Protein AF-A0A850S9F1-F1 (afdb_monomer_lite)

Sequence (231 aa):
MIGPKLVIVHLLVFTMLTSFILPASASASQEWQTHYAVNGLVNSGPPDPYQIFKVHYRAINGTVEQFSMKNVEYPHDFQASVTGNGTLEIMFPKNYPNVNADAPEADIAEPIFLSNGQEIAASYFDSDCFRMFSIPFSGSQVIDIAWPDFLTNEPYRGSDVPESCMAETLVQDVVRTKDGIIPPLHQMKAGVRAEEVACGDEFELVARPDGRPYCATSTSAEILKQRWNIK

Secondary structure (DSSP, 8-state):
--PPPP------------------------PPEEEEEEEEETTSSSPEEEEEEEEEEEEEEEEEEEEEES-SSSTT-EEEEEEEEEEEEEEEETT-S---TTS-----PPPEEEETTEEE--EEEE-SSEEEEEEEEESSEEEEEE-GGGGT----------GGGHHHHB--S----TTSPPPHHHHHHTT--GGGPPPPTT-EEEE-TTS-EEEE-HHHHHHHHHHHT--

Foldseek 3Di:
DDDDDDDDDDDDDDPDPPPPPPPPPPQPPWDKDWAWFWAWALPAVVTGFIFTWTKIKDWRQWGFPDWDQPDLVQRQKIKTWIAGWTKIKIWAFLQPPAWYPPFDQDVQAAWFKAKVRHTFDWDWDDDLTTIMIIGTDHGTTMIMTGRPCVVPPGTHGRDDHDPVNCVVTTDPPQDADPSNYRAQVSSVVSPHQLVNRHDPPQWDWDQAPVRRIDTDGPVVNVVRCVVRVHD

Radius of gyration: 26.44 Å; chains: 1; bounding box: 98×74×38 Å

Structure (mmCIF, N/CA/C/O backbone):
data_AF-A0A850S9F1-F1
#
_entry.id   AF-A0A850S9F1-F1
#
loop_
_atom_site.group_PDB
_atom_site.id
_atom_site.type_symbol
_atom_site.label_atom_id
_atom_site.label_alt_id
_atom_site.label_comp_id
_atom_site.label_asym_id
_atom_site.label_entity_id
_atom_site.label_seq_id
_atom_site.pdbx_PDB_ins_code
_atom_site.Cartn_x
_atom_site.Cartn_y
_atom_site.Cartn_z
_atom_site.occupancy
_atom_site.B_iso_or_equiv
_atom_site.auth_seq_id
_atom_site.auth_comp_id
_atom_site.auth_asym_id
_atom_site.auth_atom_id
_atom_site.pdbx_PDB_model_num
ATOM 1 N N . MET A 1 1 ? -77.345 53.413 -11.096 1.00 44.12 1 MET A N 1
ATOM 2 C CA . MET A 1 1 ? -77.818 52.053 -10.762 1.00 44.12 1 MET A CA 1
ATOM 3 C C . MET A 1 1 ? -76.586 51.209 -10.495 1.00 44.12 1 MET A C 1
ATOM 5 O O . MET A 1 1 ? -75.799 50.999 -11.406 1.00 44.12 1 MET A O 1
ATOM 9 N N . ILE A 1 2 ? -76.346 50.879 -9.229 1.00 44.28 2 ILE A N 1
ATOM 10 C CA . ILE A 1 2 ? -75.157 50.158 -8.762 1.00 44.28 2 ILE A CA 1
ATOM 11 C C . ILE A 1 2 ? -75.550 48.680 -8.687 1.00 44.28 2 ILE A C 1
ATOM 13 O O . ILE A 1 2 ? -76.421 48.326 -7.898 1.00 44.28 2 ILE A O 1
ATOM 17 N N . GLY A 1 3 ? -74.968 47.846 -9.549 1.00 38.97 3 GLY A N 1
ATOM 18 C CA . GLY A 1 3 ? -75.116 46.389 -9.498 1.00 38.97 3 GLY A CA 1
ATOM 19 C C . GLY A 1 3 ? -74.049 45.761 -8.589 1.00 38.97 3 GLY A C 1
ATOM 20 O O . GLY A 1 3 ? -72.927 46.275 -8.543 1.00 38.97 3 GLY A O 1
ATOM 21 N N . PRO A 1 4 ? -74.362 44.680 -7.854 1.00 57.47 4 PRO A N 1
ATOM 22 C CA . PRO A 1 4 ? -73.442 44.097 -6.887 1.00 57.47 4 PRO A CA 1
ATOM 23 C C . PRO A 1 4 ? -72.337 43.298 -7.588 1.00 57.47 4 PRO A C 1
ATOM 25 O O . PRO A 1 4 ? -72.593 42.527 -8.512 1.00 57.47 4 PRO A O 1
ATOM 28 N N . LYS A 1 5 ? -71.092 43.469 -7.128 1.00 50.88 5 LYS A N 1
ATOM 29 C CA . LYS A 1 5 ? -69.961 42.624 -7.523 1.00 50.88 5 LYS A CA 1
ATOM 30 C C . LYS A 1 5 ? -69.942 41.374 -6.645 1.00 50.88 5 LYS A C 1
ATOM 32 O O . LYS A 1 5 ? -69.785 41.463 -5.432 1.00 50.88 5 LYS A O 1
ATOM 37 N N . LEU A 1 6 ? -70.110 40.227 -7.291 1.00 55.12 6 LEU A N 1
ATOM 38 C CA . LEU A 1 6 ? -69.968 38.893 -6.721 1.00 55.12 6 LEU A CA 1
ATOM 39 C C . LEU A 1 6 ? -68.486 38.651 -6.379 1.00 55.12 6 LEU A C 1
ATOM 41 O O . LEU A 1 6 ? -67.634 38.717 -7.264 1.00 55.12 6 LEU A O 1
ATOM 45 N N . VAL A 1 7 ? -68.172 38.389 -5.109 1.00 55.62 7 VAL A N 1
ATOM 46 C CA . VAL A 1 7 ? -66.826 37.994 -4.664 1.00 55.62 7 VAL A CA 1
ATOM 47 C C . VAL A 1 7 ? -66.838 36.487 -4.445 1.00 55.62 7 VAL A C 1
ATOM 49 O O . VAL A 1 7 ? -67.453 35.992 -3.505 1.00 55.62 7 VAL A O 1
ATOM 52 N N . ILE A 1 8 ? -66.180 35.756 -5.342 1.00 56.44 8 ILE A N 1
ATOM 53 C CA . ILE A 1 8 ? -65.979 34.312 -5.227 1.00 56.44 8 ILE A CA 1
ATOM 54 C C . ILE A 1 8 ? -64.648 34.094 -4.501 1.00 56.44 8 ILE A C 1
ATOM 56 O O . ILE A 1 8 ? -63.584 34.380 -5.044 1.00 56.44 8 ILE A O 1
ATOM 60 N N . VAL A 1 9 ? -64.708 33.592 -3.267 1.00 57.19 9 VAL A N 1
ATOM 61 C CA . VAL A 1 9 ? -63.533 33.164 -2.496 1.00 57.19 9 VAL A CA 1
ATOM 62 C C . VAL A 1 9 ? -63.302 31.682 -2.789 1.00 57.19 9 VAL A C 1
ATOM 64 O O . VAL A 1 9 ? -64.079 30.833 -2.359 1.00 57.19 9 VAL A O 1
ATOM 67 N N . HIS A 1 10 ? -62.267 31.357 -3.565 1.00 50.56 10 HIS A N 1
ATOM 68 C CA . HIS A 1 10 ? -61.817 29.975 -3.749 1.00 50.56 10 HIS A CA 1
ATOM 69 C C . HIS A 1 10 ? -60.896 29.582 -2.593 1.00 50.56 10 HIS A C 1
ATOM 71 O O . HIS A 1 10 ? -59.743 30.004 -2.525 1.00 50.56 10 HIS A O 1
ATOM 77 N N . LEU A 1 11 ? -61.426 28.773 -1.677 1.00 53.44 11 LEU A N 1
ATOM 78 C CA . LEU A 1 11 ? -60.668 28.145 -0.605 1.00 53.44 11 LEU A CA 1
ATOM 79 C C . LEU A 1 11 ? -60.001 26.873 -1.159 1.00 53.44 11 LEU A C 1
ATOM 81 O O . LEU A 1 11 ? -60.633 25.825 -1.275 1.00 53.44 11 LEU A O 1
ATOM 85 N N . LEU A 1 12 ? -58.732 26.984 -1.551 1.00 57.34 12 LEU A N 1
ATOM 86 C CA . LEU A 1 12 ? -57.899 25.866 -2.002 1.00 57.34 12 LEU A CA 1
ATOM 87 C C . LEU A 1 12 ? -57.316 25.153 -0.774 1.00 57.34 12 LEU A C 1
ATOM 89 O O . LEU A 1 12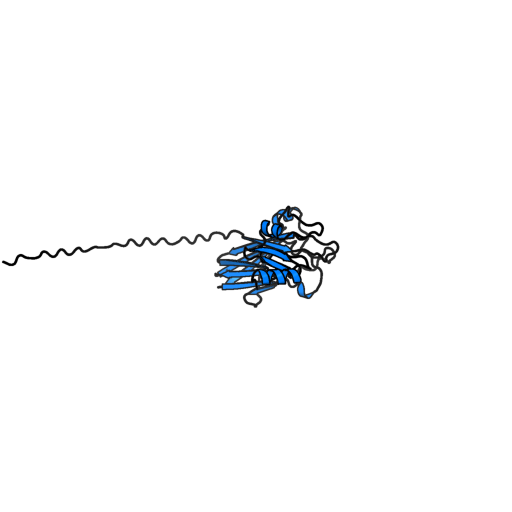 ? -56.329 25.592 -0.188 1.00 57.34 12 LEU A O 1
ATOM 93 N N . VAL A 1 13 ? -57.956 24.059 -0.362 1.00 57.56 13 VAL A N 1
ATOM 94 C CA . VAL A 1 13 ? -57.452 23.164 0.686 1.00 57.56 13 VAL A CA 1
ATOM 95 C C . VAL A 1 13 ? -56.416 22.234 0.054 1.00 57.56 13 VAL A C 1
ATOM 97 O O . VAL A 1 13 ? -56.759 21.267 -0.620 1.00 57.56 13 VAL A O 1
ATOM 100 N N . PHE A 1 14 ? -55.137 22.559 0.238 1.00 52.44 14 PHE A N 1
ATOM 101 C CA . PHE A 1 14 ? -54.006 21.749 -0.215 1.00 52.44 14 PHE A CA 1
ATOM 102 C C . PHE A 1 14 ? -53.671 20.710 0.867 1.00 52.44 14 PHE A C 1
ATOM 104 O O . PHE A 1 14 ? -52.897 20.967 1.787 1.00 52.44 14 PHE A O 1
ATOM 111 N N . THR A 1 15 ? -54.289 19.531 0.802 1.00 53.25 15 THR A N 1
ATOM 112 C CA . THR A 1 15 ? -53.898 18.378 1.627 1.00 53.25 15 THR A CA 1
ATOM 113 C C . THR A 1 15 ? -52.564 17.830 1.125 1.00 53.25 15 THR A C 1
ATOM 115 O O . THR A 1 15 ? -52.525 17.037 0.185 1.00 53.25 15 THR A O 1
ATOM 118 N N . MET A 1 16 ? -51.460 18.261 1.741 1.00 54.12 16 MET A N 1
ATOM 119 C CA . MET A 1 16 ? -50.160 17.620 1.559 1.00 54.12 16 MET A CA 1
ATOM 120 C C . MET A 1 16 ? -50.168 16.259 2.262 1.00 54.12 16 MET A C 1
ATOM 122 O O . MET A 1 16 ? -50.032 16.181 3.480 1.00 54.12 16 MET A O 1
ATOM 126 N N . LEU A 1 17 ? -50.323 15.179 1.491 1.00 49.91 17 LEU A N 1
ATOM 127 C CA . LEU A 1 17 ? -49.921 13.844 1.928 1.00 49.91 17 LEU A CA 1
ATOM 128 C C . LEU A 1 17 ? -48.389 13.805 1.985 1.00 49.91 17 LEU A C 1
ATOM 130 O O . LEU A 1 17 ? -47.720 13.516 0.992 1.00 49.91 17 LEU A O 1
ATOM 134 N N . THR A 1 1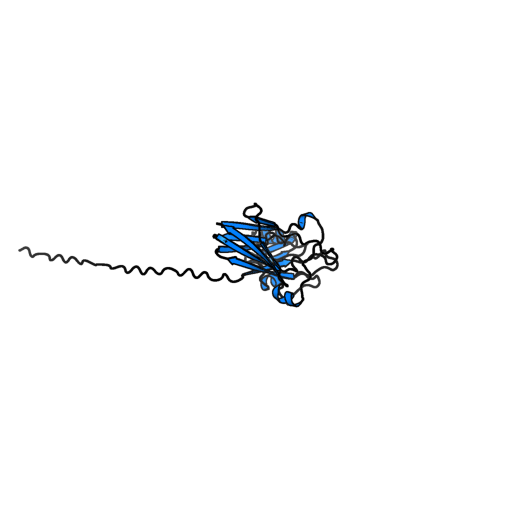8 ? -47.820 14.101 3.150 1.00 54.94 18 THR A N 1
ATOM 135 C CA . THR A 1 18 ? -46.420 13.797 3.447 1.00 54.94 18 THR A CA 1
ATOM 136 C C . THR A 1 18 ? -46.287 12.291 3.631 1.00 54.94 18 THR A C 1
ATOM 138 O O . THR A 1 18 ? -46.47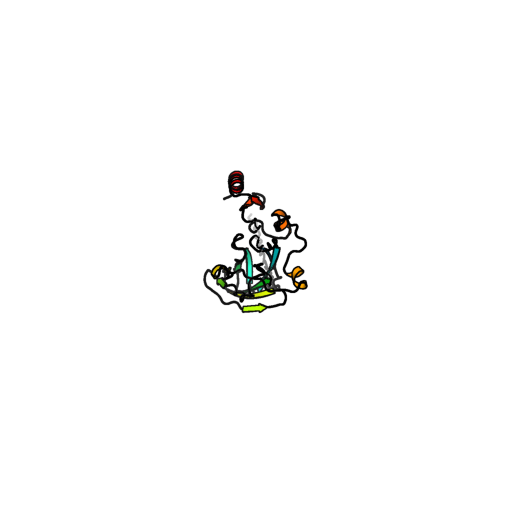2 11.736 4.711 1.00 54.94 18 THR A O 1
ATOM 141 N N . SER A 1 19 ? -45.987 11.605 2.530 1.00 52.69 19 SER A N 1
ATOM 142 C CA . SER A 1 19 ? -45.519 10.224 2.578 1.00 52.69 19 SER A CA 1
ATOM 143 C C . SER A 1 19 ? -44.148 10.230 3.251 1.00 52.69 19 SER A C 1
ATOM 145 O O . SER A 1 19 ? -43.144 10.554 2.620 1.00 52.69 19 SER A O 1
ATOM 147 N N . PHE A 1 20 ? -44.106 9.923 4.548 1.00 48.84 20 PHE A N 1
ATOM 148 C CA . PHE A 1 20 ? -42.866 9.599 5.243 1.00 48.84 20 PHE A CA 1
ATOM 149 C C . PHE A 1 20 ? -42.355 8.265 4.696 1.00 48.84 20 PHE A C 1
ATOM 151 O O . PHE A 1 20 ? -42.671 7.195 5.211 1.00 48.84 20 PHE A O 1
ATOM 158 N N . ILE A 1 21 ? -41.578 8.331 3.617 1.00 58.50 21 ILE A N 1
ATOM 159 C CA . ILE A 1 21 ? -40.683 7.244 3.242 1.00 58.50 21 ILE A CA 1
ATOM 160 C C . ILE A 1 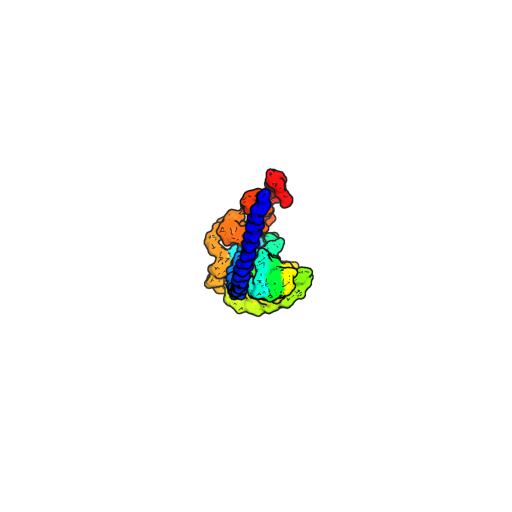21 ? -39.561 7.298 4.276 1.00 58.50 21 ILE A C 1
ATOM 162 O O . ILE A 1 21 ? -38.642 8.106 4.163 1.00 58.50 21 ILE A O 1
ATOM 166 N N . LEU A 1 22 ? -39.673 6.491 5.332 1.00 49.12 22 LEU A N 1
ATOM 167 C CA . LEU A 1 22 ? -38.514 6.154 6.151 1.00 49.12 22 LEU A CA 1
ATOM 168 C C . LEU A 1 22 ? -37.522 5.466 5.206 1.00 49.12 22 LEU A C 1
ATOM 170 O O . LEU A 1 22 ? -37.880 4.420 4.653 1.00 49.12 22 LEU A O 1
ATOM 174 N N . PRO A 1 23 ? -36.317 6.017 4.963 1.00 54.25 23 PRO A N 1
ATOM 175 C CA . PRO A 1 23 ? -35.294 5.236 4.303 1.00 54.25 23 PRO A CA 1
ATOM 176 C C . PRO A 1 23 ? -35.044 4.043 5.217 1.00 54.25 23 PRO A C 1
ATOM 178 O O . PRO A 1 23 ? -34.607 4.193 6.358 1.00 54.25 23 PRO A O 1
ATOM 181 N N . ALA A 1 24 ? -35.396 2.852 4.739 1.00 50.91 24 ALA A N 1
ATOM 182 C CA . ALA A 1 24 ? -34.826 1.643 5.283 1.00 50.91 24 ALA A CA 1
ATOM 183 C C . ALA A 1 24 ? -33.323 1.800 5.068 1.00 50.91 24 ALA A C 1
ATOM 185 O O . ALA A 1 24 ? -32.831 1.613 3.956 1.00 50.91 24 ALA A O 1
ATOM 186 N N . SER A 1 25 ? -32.613 2.227 6.112 1.00 50.00 25 SER A N 1
ATOM 187 C CA . SER A 1 25 ? -31.167 2.116 6.203 1.00 50.00 25 SER A CA 1
ATOM 188 C C . SER A 1 25 ? -30.878 0.625 6.248 1.00 50.00 25 SER A C 1
ATOM 190 O O . SER A 1 25 ? -30.655 0.046 7.310 1.00 50.00 25 SER A O 1
ATOM 192 N N . ALA A 1 26 ? -31.008 -0.031 5.094 1.00 48.69 26 ALA A N 1
ATOM 193 C CA . ALA A 1 26 ? -30.442 -1.334 4.875 1.00 48.69 26 ALA A CA 1
ATOM 194 C C . ALA A 1 26 ? -28.981 -1.154 5.264 1.00 48.69 26 ALA A C 1
ATOM 196 O O . ALA A 1 26 ? -28.257 -0.393 4.620 1.00 48.69 26 ALA A O 1
ATOM 197 N N . SER A 1 27 ? -28.598 -1.774 6.378 1.00 52.62 27 SER A N 1
ATOM 198 C CA . SER A 1 27 ? -27.203 -1.985 6.717 1.00 52.62 27 SER A CA 1
ATOM 199 C C . SER A 1 27 ? -26.685 -2.908 5.623 1.00 52.62 27 SER A C 1
ATOM 201 O O . SER A 1 27 ? -26.735 -4.132 5.734 1.00 52.62 27 SER A O 1
ATOM 203 N N . ALA A 1 28 ? -26.387 -2.314 4.465 1.00 55.59 28 ALA A N 1
ATOM 204 C CA . ALA A 1 28 ? -25.733 -2.983 3.375 1.00 55.59 28 ALA A CA 1
ATOM 205 C C . ALA A 1 28 ? -24.434 -3.463 3.997 1.00 55.59 28 ALA A C 1
ATOM 207 O O . ALA A 1 28 ? -23.609 -2.647 4.401 1.00 55.59 28 ALA A O 1
ATOM 208 N N . SER A 1 29 ? -24.328 -4.779 4.172 1.00 56.75 29 SER A N 1
ATOM 209 C CA . SER A 1 29 ? -23.069 -5.449 4.460 1.00 56.75 29 SER A CA 1
ATOM 210 C C . SER A 1 29 ? -22.032 -4.811 3.543 1.00 56.75 29 SER A C 1
ATOM 212 O O . SER A 1 29 ? -22.102 -5.019 2.330 1.00 56.75 29 SER A O 1
ATOM 214 N N . GLN A 1 30 ? -21.162 -3.967 4.099 1.00 81.81 30 GLN A N 1
ATOM 215 C CA . GLN A 1 30 ? -20.212 -3.200 3.309 1.00 81.81 30 GLN A CA 1
ATOM 216 C C . GLN A 1 30 ? -19.284 -4.207 2.634 1.00 81.81 30 GLN A C 1
ATOM 218 O O . GLN A 1 30 ? -18.619 -5.010 3.294 1.00 81.81 30 GLN A O 1
ATOM 223 N N . GLU A 1 31 ? -19.362 -4.240 1.306 1.00 92.94 31 GLU A N 1
ATOM 224 C CA . GLU A 1 31 ? -18.568 -5.126 0.466 1.00 92.94 31 GLU A CA 1
ATOM 225 C C . GLU A 1 31 ? -17.081 -4.832 0.682 1.00 92.94 31 GLU A C 1
ATOM 227 O O . GLU A 1 31 ? -16.691 -3.679 0.888 1.00 92.94 31 GLU A O 1
ATOM 232 N N . TRP A 1 32 ? -16.254 -5.879 0.659 1.00 96.31 32 TRP A N 1
ATOM 233 C CA . TRP A 1 32 ? -14.807 -5.723 0.742 1.00 96.31 32 TRP A CA 1
ATOM 234 C C . TRP A 1 32 ? -14.305 -4.887 -0.432 1.00 96.31 32 TRP A C 1
ATOM 236 O O . TRP A 1 32 ? -14.529 -5.216 -1.596 1.00 96.31 32 TRP A O 1
ATOM 246 N N . GLN A 1 33 ? -13.591 -3.816 -0.116 1.00 96.88 33 GLN A N 1
ATOM 247 C CA . GLN A 1 33 ? -12.844 -3.033 -1.086 1.00 96.88 33 GLN A CA 1
ATOM 248 C C . GLN A 1 33 ? -11.413 -3.559 -1.164 1.00 96.88 33 GLN A C 1
ATOM 250 O O . GLN A 1 33 ? -10.934 -4.220 -0.245 1.00 96.88 33 GLN A O 1
ATOM 255 N N . THR A 1 34 ? -10.734 -3.307 -2.282 1.00 97.00 34 THR A N 1
ATOM 256 C CA . THR A 1 34 ? -9.354 -3.761 -2.499 1.00 97.00 34 THR A CA 1
ATOM 257 C C . THR A 1 34 ? -8.469 -2.574 -2.813 1.00 97.00 34 THR A C 1
ATOM 259 O O . THR A 1 34 ? -8.738 -1.820 -3.747 1.00 97.00 34 THR A O 1
ATOM 262 N N . HIS A 1 35 ? -7.403 -2.445 -2.041 1.00 96.25 35 HIS A N 1
ATOM 263 C CA . HIS A 1 35 ? -6.293 -1.551 -2.289 1.00 96.25 35 HIS A CA 1
ATOM 264 C C . HIS A 1 35 ? -5.121 -2.340 -2.883 1.00 96.25 35 HIS A C 1
ATOM 266 O O . HIS A 1 35 ? -4.856 -3.467 -2.463 1.00 96.25 35 HIS A O 1
ATOM 272 N N . TYR A 1 36 ? -4.429 -1.758 -3.862 1.00 95.69 36 TYR A N 1
ATOM 273 C CA . TYR A 1 36 ? -3.330 -2.409 -4.574 1.00 95.69 36 TYR A CA 1
ATOM 274 C C . TYR A 1 36 ? -2.002 -1.788 -4.157 1.00 95.69 36 TYR A C 1
ATOM 276 O O . TYR A 1 36 ? -1.641 -0.720 -4.646 1.00 95.69 36 TYR A O 1
ATOM 284 N N . ALA A 1 37 ? -1.290 -2.472 -3.266 1.00 92.62 37 ALA A N 1
ATOM 285 C CA . ALA A 1 37 ? -0.010 -2.018 -2.745 1.00 92.62 37 ALA A CA 1
ATOM 286 C C . ALA A 1 37 ? 1.139 -2.602 -3.565 1.00 92.62 37 ALA A C 1
ATOM 288 O O . ALA A 1 37 ? 1.193 -3.810 -3.802 1.00 92.62 37 ALA A O 1
ATOM 289 N N . VAL A 1 38 ? 2.068 -1.757 -3.996 1.00 90.75 38 VAL A N 1
ATOM 290 C CA . VAL A 1 38 ? 3.248 -2.196 -4.744 1.00 90.75 38 VAL A CA 1
ATOM 291 C C . VAL A 1 38 ? 4.426 -2.295 -3.796 1.00 90.75 38 VAL A C 1
ATOM 293 O O . VAL A 1 38 ? 4.753 -1.332 -3.112 1.00 90.75 38 VAL A O 1
ATOM 296 N N . ASN A 1 39 ? 5.064 -3.460 -3.760 1.00 87.00 39 ASN A N 1
ATOM 297 C CA . ASN A 1 39 ? 6.236 -3.686 -2.927 1.00 87.00 39 ASN A CA 1
ATOM 298 C C . ASN A 1 39 ? 7.207 -4.651 -3.628 1.00 87.00 39 ASN A C 1
ATOM 300 O O . ASN A 1 39 ? 6.790 -5.504 -4.414 1.00 87.00 39 ASN A O 1
ATOM 304 N N . GLY A 1 40 ? 8.499 -4.485 -3.373 1.00 78.00 40 GLY A N 1
ATOM 305 C CA . GLY A 1 40 ? 9.590 -5.285 -3.917 1.00 78.00 40 GLY A CA 1
ATOM 306 C C . GLY A 1 40 ? 10.889 -4.985 -3.172 1.00 78.00 40 GLY A C 1
ATOM 307 O O . GLY A 1 40 ? 11.019 -3.938 -2.542 1.00 78.00 40 GLY A O 1
ATOM 308 N N . LEU A 1 41 ? 11.859 -5.896 -3.255 1.00 70.25 41 LEU A N 1
ATOM 309 C CA . LEU A 1 41 ? 13.153 -5.760 -2.586 1.00 70.25 41 LEU A CA 1
ATOM 310 C C . LEU A 1 41 ? 14.281 -5.836 -3.603 1.00 70.25 41 LEU A C 1
ATOM 312 O O . LEU A 1 41 ? 14.936 -6.871 -3.767 1.00 70.25 41 LEU A O 1
ATOM 316 N N . VAL A 1 42 ? 14.576 -4.716 -4.245 1.00 62.09 42 VAL A N 1
ATOM 317 C CA . VAL A 1 42 ? 15.718 -4.651 -5.166 1.00 62.09 42 VAL A CA 1
ATOM 318 C C . VAL A 1 42 ? 17.056 -4.937 -4.470 1.00 62.09 42 VAL A C 1
ATOM 320 O O . VAL A 1 42 ? 17.974 -5.444 -5.107 1.00 62.09 42 VAL A O 1
ATOM 323 N N . ASN A 1 43 ? 17.134 -4.710 -3.152 1.00 61.12 43 ASN A N 1
ATOM 324 C CA . ASN A 1 43 ? 18.334 -4.919 -2.335 1.00 61.12 43 ASN A CA 1
ATOM 325 C C . ASN A 1 43 ? 18.389 -6.285 -1.614 1.00 61.12 43 ASN A C 1
ATOM 327 O O . ASN A 1 43 ? 19.251 -6.489 -0.761 1.00 61.12 43 ASN A O 1
ATOM 331 N N . SER A 1 44 ? 17.487 -7.223 -1.930 1.00 63.56 44 SER A N 1
ATOM 332 C CA . SER A 1 44 ? 17.571 -8.605 -1.422 1.00 63.56 44 SER A CA 1
ATOM 333 C C . SER A 1 44 ? 18.525 -9.465 -2.264 1.00 63.56 44 SER A C 1
ATOM 335 O O . SER A 1 44 ? 18.838 -9.140 -3.410 1.00 63.56 44 SER A O 1
ATOM 337 N N . GLY A 1 45 ? 19.042 -10.551 -1.682 1.00 61.50 45 GLY A N 1
ATOM 338 C CA . GLY A 1 45 ? 19.930 -11.496 -2.359 1.00 61.50 45 GLY A CA 1
ATOM 339 C C . GLY A 1 45 ? 19.320 -12.899 -2.367 1.00 61.50 45 GLY A C 1
ATOM 340 O O . GLY A 1 45 ? 19.449 -13.578 -1.357 1.00 61.50 45 GLY A O 1
ATOM 341 N N . PRO A 1 46 ? 18.709 -13.376 -3.471 1.00 70.81 46 PRO A N 1
ATOM 342 C CA . PRO A 1 46 ? 18.524 -12.701 -4.760 1.00 70.81 46 PRO A CA 1
ATOM 343 C C . PRO A 1 46 ? 17.451 -11.595 -4.712 1.00 70.81 46 PRO A C 1
ATOM 345 O O . PRO A 1 46 ? 16.576 -11.669 -3.854 1.00 70.81 46 PRO A O 1
ATOM 348 N N . PRO A 1 47 ? 17.473 -10.618 -5.644 1.00 70.31 47 PRO A N 1
ATOM 349 C CA . PRO A 1 47 ? 16.455 -9.574 -5.707 1.00 70.31 47 PRO A CA 1
ATOM 350 C C . PRO A 1 47 ? 15.058 -10.159 -5.904 1.00 70.31 47 PRO A C 1
ATOM 352 O O . PRO A 1 47 ? 14.814 -10.901 -6.861 1.00 70.31 47 PRO A O 1
ATOM 355 N N . ASP A 1 48 ? 14.138 -9.795 -5.021 1.00 77.56 48 ASP A N 1
ATOM 356 C CA . ASP A 1 48 ? 12.732 -10.147 -5.131 1.00 77.56 48 ASP A CA 1
ATOM 357 C C . ASP A 1 48 ? 12.028 -9.167 -6.084 1.00 77.56 48 ASP A C 1
ATOM 359 O O . ASP A 1 48 ? 12.057 -7.949 -5.845 1.00 77.56 48 ASP A O 1
ATOM 363 N N . PRO A 1 49 ? 11.429 -9.645 -7.194 1.00 85.12 49 PRO A N 1
ATOM 364 C CA . PRO A 1 49 ? 10.731 -8.778 -8.130 1.00 85.12 49 PRO A CA 1
ATOM 365 C C . PRO A 1 49 ? 9.594 -8.006 -7.459 1.00 85.12 49 PRO A C 1
ATOM 367 O O . PRO A 1 49 ? 8.942 -8.482 -6.535 1.00 85.12 49 PRO A O 1
ATOM 370 N N . TYR A 1 50 ? 9.264 -6.844 -8.023 1.00 88.50 50 TYR A N 1
ATOM 371 C CA . TYR A 1 50 ? 8.081 -6.105 -7.606 1.00 88.50 50 TYR A CA 1
ATOM 372 C C . TYR A 1 50 ? 6.819 -6.957 -7.795 1.00 88.50 50 TYR A C 1
ATOM 374 O O . TYR A 1 50 ? 6.594 -7.610 -8.832 1.00 88.50 50 TYR A O 1
ATOM 382 N N . GLN A 1 51 ? 5.969 -6.908 -6.779 1.00 91.62 51 GLN A N 1
ATOM 383 C CA . GLN A 1 51 ? 4.662 -7.540 -6.728 1.00 91.62 51 GLN A CA 1
ATOM 384 C C . GLN A 1 51 ? 3.595 -6.491 -6.407 1.00 91.62 51 GLN A C 1
ATOM 386 O O . GLN A 1 51 ? 3.881 -5.428 -5.857 1.00 91.62 51 GLN A O 1
ATOM 391 N N . ILE A 1 52 ? 2.353 -6.790 -6.792 1.00 94.19 52 ILE A N 1
ATOM 392 C CA . ILE A 1 52 ? 1.189 -5.967 -6.463 1.00 94.19 52 ILE A CA 1
ATOM 393 C C . ILE A 1 52 ? 0.315 -6.790 -5.532 1.00 94.19 52 ILE A C 1
ATOM 395 O O . ILE A 1 52 ? -0.294 -7.775 -5.956 1.00 94.19 52 ILE A O 1
ATOM 399 N N . PHE A 1 53 ? 0.288 -6.382 -4.275 1.00 94.31 53 PHE A N 1
ATOM 400 C CA . PHE A 1 53 ? -0.453 -7.007 -3.199 1.00 94.31 53 PHE A CA 1
ATOM 401 C C . PHE A 1 53 ? -1.874 -6.464 -3.145 1.00 94.31 53 PHE A C 1
ATOM 403 O O . PHE A 1 53 ? -2.113 -5.276 -3.358 1.00 94.31 53 PHE A O 1
ATOM 410 N N . LYS A 1 54 ? -2.820 -7.345 -2.836 1.00 96.19 54 LYS A N 1
ATOM 411 C CA . LYS A 1 54 ? -4.223 -7.014 -2.604 1.00 96.19 54 LYS A CA 1
ATOM 412 C C . LYS A 1 54 ? -4.442 -6.880 -1.103 1.00 96.19 54 LYS A C 1
ATOM 414 O O . LYS A 1 54 ? -4.427 -7.871 -0.380 1.00 96.19 54 LYS A O 1
ATOM 419 N N . VAL A 1 55 ? -4.636 -5.652 -0.643 1.00 96.38 55 VAL A N 1
ATOM 420 C CA . VAL A 1 55 ? -5.028 -5.357 0.736 1.00 96.38 55 VAL A CA 1
ATOM 421 C C . VAL A 1 55 ? -6.528 -5.119 0.736 1.00 96.38 55 VAL A C 1
ATOM 423 O O . VAL A 1 55 ? -7.007 -4.152 0.140 1.00 96.38 55 VAL A O 1
ATOM 426 N N . HIS A 1 56 ? -7.285 -6.014 1.363 1.00 97.44 56 HIS A N 1
ATOM 427 C CA . HIS A 1 56 ? -8.734 -5.857 1.432 1.00 97.44 56 HIS A CA 1
ATOM 428 C C . HIS A 1 56 ? -9.116 -5.052 2.663 1.00 97.44 56 HIS A C 1
ATOM 430 O O . HIS A 1 56 ? -8.539 -5.238 3.729 1.00 97.44 56 HIS A O 1
ATOM 436 N N . TYR A 1 57 ? -10.097 -4.167 2.540 1.00 97.69 57 TYR A N 1
ATOM 437 C CA . TYR A 1 57 ? -10.585 -3.387 3.670 1.00 97.69 57 TYR A CA 1
ATOM 438 C C . TYR A 1 57 ? -12.093 -3.155 3.585 1.00 97.69 57 TYR A C 1
ATOM 440 O O . TYR A 1 57 ? -12.685 -3.176 2.503 1.00 97.69 57 TYR A O 1
ATOM 448 N N . ARG A 1 58 ? -12.727 -2.933 4.734 1.00 97.25 58 ARG A N 1
ATOM 449 C CA . ARG A 1 58 ? -14.123 -2.487 4.838 1.00 97.25 58 ARG A CA 1
ATOM 450 C C . ARG A 1 58 ? -14.368 -1.799 6.174 1.00 97.25 58 ARG A C 1
ATOM 452 O O . ARG A 1 58 ? -13.621 -2.000 7.125 1.00 97.25 58 ARG A O 1
ATOM 459 N N . ALA A 1 59 ? -15.451 -1.037 6.266 1.00 96.94 59 ALA A N 1
ATOM 460 C CA . ALA A 1 59 ? -16.001 -0.636 7.554 1.00 96.94 59 ALA A CA 1
ATOM 461 C C . ALA A 1 59 ? -17.199 -1.531 7.915 1.00 96.94 59 ALA A C 1
ATOM 463 O O . ALA A 1 59 ? -17.880 -2.081 7.053 1.00 96.94 59 ALA A O 1
ATOM 464 N N . ILE A 1 60 ? -17.450 -1.697 9.209 1.00 96.69 60 ILE A N 1
ATOM 465 C CA . ILE A 1 60 ? -18.679 -2.272 9.756 1.00 96.69 60 ILE A CA 1
ATOM 466 C C . ILE A 1 60 ? -19.320 -1.183 10.608 1.00 96.69 60 ILE A C 1
ATOM 468 O O . ILE A 1 60 ? -18.699 -0.709 11.554 1.00 96.69 60 ILE A O 1
ATOM 472 N N . ASN A 1 61 ? -20.557 -0.787 10.288 1.00 95.50 61 ASN A N 1
ATOM 473 C CA . ASN A 1 61 ? -21.280 0.318 10.944 1.00 95.50 61 ASN A CA 1
ATOM 474 C C . ASN A 1 61 ? -20.585 1.699 10.842 1.00 95.50 61 ASN A C 1
ATOM 476 O O . ASN A 1 61 ? -20.771 2.571 11.689 1.00 95.50 61 ASN A O 1
ATOM 480 N N . GLY A 1 62 ? -19.819 1.933 9.776 1.00 94.62 62 GLY A N 1
ATOM 481 C CA . GLY A 1 62 ? -19.226 3.235 9.465 1.00 94.62 62 GLY A CA 1
ATOM 482 C C . GLY A 1 62 ? -18.918 3.362 7.977 1.00 94.62 62 GLY A C 1
ATOM 483 O O . GLY A 1 62 ? -19.513 2.660 7.166 1.00 94.62 62 GLY A O 1
ATOM 484 N N . THR A 1 63 ? -17.992 4.240 7.612 1.00 95.62 63 THR A N 1
ATOM 485 C CA . THR A 1 63 ? -17.551 4.437 6.226 1.00 95.62 63 THR A CA 1
ATOM 486 C C . THR A 1 63 ? -16.039 4.595 6.190 1.00 95.62 63 THR A C 1
ATOM 488 O O . THR A 1 63 ? -15.467 5.236 7.070 1.00 95.62 63 THR A O 1
ATOM 491 N N . VAL A 1 64 ? -15.399 4.032 5.163 1.00 96.75 64 VAL A N 1
ATOM 492 C CA . VAL A 1 64 ? -14.020 4.365 4.787 1.00 96.75 64 VAL A CA 1
ATOM 493 C C . VAL A 1 64 ? -14.091 5.368 3.641 1.00 96.75 64 VAL A C 1
ATOM 495 O O . VAL A 1 64 ? -14.502 5.017 2.540 1.00 96.75 64 VAL A O 1
ATOM 498 N N . GLU A 1 65 ? -13.737 6.621 3.910 1.00 96.25 65 GLU A N 1
ATOM 499 C CA . GLU A 1 65 ? -13.726 7.697 2.908 1.00 96.25 65 GLU A CA 1
ATOM 500 C C . GLU A 1 65 ? -12.500 7.589 1.995 1.00 96.25 65 GLU A C 1
ATOM 502 O O . GLU A 1 65 ? -12.560 7.888 0.804 1.00 96.25 65 GLU A O 1
ATOM 507 N N . GLN A 1 66 ? -11.374 7.149 2.562 1.00 95.94 66 GLN A N 1
ATOM 508 C CA . GLN A 1 66 ? -10.114 6.965 1.853 1.00 95.94 66 GLN A CA 1
ATOM 509 C C . GLN A 1 66 ? -9.306 5.848 2.509 1.00 95.94 66 GLN A C 1
ATOM 511 O O . GLN A 1 66 ? -9.238 5.779 3.734 1.00 95.94 66 GLN A O 1
ATOM 516 N N . PHE A 1 67 ? -8.653 5.025 1.690 1.00 96.06 67 PHE A N 1
ATOM 517 C CA . PHE A 1 67 ? -7.642 4.062 2.114 1.00 96.06 67 PHE A CA 1
ATOM 518 C C . PHE A 1 67 ? -6.449 4.146 1.161 1.00 96.06 67 PHE A C 1
ATOM 520 O O . PHE A 1 67 ? -6.616 4.027 -0.057 1.00 96.06 67 PHE A O 1
ATOM 527 N N . SER A 1 68 ? -5.263 4.405 1.701 1.00 94.06 68 SER A N 1
ATOM 528 C CA . SER A 1 68 ? -4.070 4.707 0.909 1.00 94.06 68 SER A CA 1
ATOM 529 C C . SER A 1 68 ? -2.781 4.325 1.613 1.00 94.06 68 SER A C 1
ATOM 531 O O . SER A 1 68 ? -2.720 4.357 2.838 1.00 94.06 68 SER A O 1
ATOM 533 N N . MET A 1 69 ? -1.732 4.066 0.846 1.00 88.44 69 MET A N 1
ATOM 534 C CA . MET A 1 69 ? -0.360 4.055 1.335 1.00 88.44 69 MET A CA 1
ATOM 535 C C . MET A 1 69 ? 0.109 5.489 1.609 1.00 88.44 69 MET A C 1
ATOM 537 O O . MET A 1 69 ? -0.132 6.406 0.820 1.00 88.44 69 MET A O 1
ATOM 541 N N . LYS A 1 70 ? 0.770 5.697 2.748 1.00 78.38 70 LYS A N 1
ATOM 542 C CA . LYS A 1 70 ? 1.256 7.007 3.202 1.00 78.38 70 LYS A CA 1
ATOM 543 C C . LYS A 1 70 ? 2.553 7.406 2.507 1.00 78.38 70 LYS A C 1
ATOM 545 O O . LYS A 1 70 ? 2.762 8.588 2.242 1.00 78.38 70 LYS A O 1
ATOM 550 N N . ASN A 1 71 ? 3.417 6.435 2.219 1.00 66.56 71 ASN A N 1
ATOM 551 C CA . ASN A 1 71 ? 4.674 6.671 1.531 1.00 66.56 71 ASN A CA 1
ATOM 552 C C . ASN A 1 71 ? 4.984 5.527 0.557 1.00 66.56 71 ASN A C 1
ATOM 554 O O . ASN A 1 71 ? 4.977 4.363 0.932 1.00 66.56 71 ASN A O 1
ATOM 558 N N . VAL A 1 72 ? 5.265 5.865 -0.701 1.00 63.19 72 VAL A N 1
ATOM 559 C CA . VAL A 1 72 ? 5.659 4.893 -1.734 1.00 63.19 72 VAL A CA 1
ATOM 560 C C . VAL A 1 72 ? 7.101 4.419 -1.530 1.00 63.19 72 VAL A C 1
ATOM 562 O O . VAL A 1 72 ? 7.431 3.289 -1.867 1.00 63.19 72 VAL A O 1
ATOM 565 N N . GLU A 1 73 ? 7.946 5.272 -0.947 1.00 62.16 73 GLU A N 1
ATOM 566 C CA . GLU A 1 73 ? 9.327 4.956 -0.564 1.00 62.16 73 GLU A CA 1
ATOM 567 C C . GLU A 1 73 ? 9.373 3.999 0.638 1.00 62.16 73 GLU A C 1
ATOM 569 O O . GLU A 1 73 ? 10.281 3.182 0.750 1.00 62.16 73 GLU A O 1
ATOM 574 N N . TYR A 1 74 ? 8.348 4.052 1.497 1.00 67.62 74 TYR A N 1
ATOM 575 C CA . TYR A 1 74 ? 8.169 3.168 2.651 1.00 67.62 74 TYR A CA 1
ATOM 576 C C . TYR A 1 74 ? 6.798 2.496 2.571 1.00 67.62 74 TYR A C 1
ATOM 578 O O . TYR A 1 74 ? 5.876 2.891 3.292 1.00 67.62 74 TYR A O 1
ATOM 586 N N . PRO A 1 75 ? 6.635 1.494 1.686 1.00 61.47 75 PRO A N 1
ATOM 587 C CA . PRO A 1 75 ? 5.322 1.005 1.283 1.00 61.47 75 PRO A CA 1
ATOM 588 C C . PRO A 1 75 ? 4.511 0.357 2.416 1.00 61.47 75 PRO A C 1
ATOM 590 O O . PRO A 1 75 ? 3.354 0.001 2.227 1.00 61.47 75 PRO A O 1
ATOM 593 N N . HIS A 1 76 ? 5.074 0.207 3.610 1.00 72.88 76 HIS A N 1
ATOM 594 C CA . HIS A 1 76 ? 4.436 -0.454 4.744 1.00 72.88 76 HIS A CA 1
ATOM 595 C C . HIS A 1 76 ? 3.424 0.430 5.478 1.00 72.88 76 HIS A C 1
ATOM 597 O O . HIS A 1 76 ? 2.540 -0.108 6.138 1.00 72.88 76 HIS A O 1
ATOM 603 N N . ASP A 1 77 ? 3.491 1.753 5.331 1.00 86.12 77 ASP A N 1
ATOM 604 C CA . ASP A 1 77 ? 2.590 2.646 6.053 1.00 86.12 77 ASP A CA 1
ATOM 605 C C . ASP A 1 77 ? 1.278 2.844 5.294 1.00 86.12 77 ASP A C 1
ATOM 607 O O . ASP A 1 77 ? 1.261 3.354 4.171 1.00 86.12 77 ASP A O 1
ATOM 611 N N . PHE A 1 78 ? 0.161 2.512 5.937 1.00 92.81 78 PHE A N 1
ATOM 612 C CA . PHE A 1 78 ? -1.181 2.755 5.411 1.00 92.81 78 PHE A CA 1
ATOM 613 C C . PHE A 1 78 ? -1.895 3.825 6.227 1.00 92.81 78 PHE A C 1
ATOM 615 O O . PHE A 1 78 ? -1.607 4.056 7.399 1.00 92.81 78 PHE A O 1
ATOM 622 N N . GLN A 1 79 ? -2.863 4.468 5.594 1.00 95.75 79 GLN A N 1
ATOM 623 C CA . GLN A 1 79 ? -3.745 5.437 6.210 1.00 95.75 79 GLN A CA 1
ATOM 624 C C . GLN A 1 79 ? -5.180 5.184 5.758 1.00 95.75 79 GLN A C 1
ATOM 626 O O . GLN A 1 79 ? -5.456 5.055 4.562 1.00 95.75 79 GLN A O 1
ATOM 631 N N . ALA A 1 80 ? -6.097 5.176 6.721 1.00 97.12 80 ALA A N 1
ATOM 632 C CA . ALA A 1 80 ? -7.528 5.115 6.481 1.00 97.12 80 ALA A CA 1
ATOM 633 C C . ALA A 1 80 ? -8.227 6.343 7.078 1.00 97.12 80 ALA A C 1
ATOM 635 O O . ALA A 1 80 ? -8.126 6.606 8.275 1.00 97.12 80 ALA A O 1
ATOM 636 N N . SER A 1 81 ? -8.972 7.078 6.253 1.00 97.06 81 SER A N 1
ATOM 637 C CA . SER A 1 81 ? -9.910 8.102 6.723 1.00 97.06 81 SER A CA 1
ATOM 638 C C . SER A 1 81 ? -11.278 7.462 6.912 1.00 97.06 81 SER A C 1
ATOM 640 O O . SER A 1 81 ? -11.856 6.957 5.949 1.00 97.06 81 SER A O 1
ATOM 642 N N . VAL A 1 82 ? -11.803 7.483 8.136 1.00 97.62 82 VAL A N 1
ATOM 643 C CA . VAL A 1 82 ? -13.062 6.817 8.495 1.00 97.62 82 VAL A CA 1
ATOM 644 C C . VAL A 1 82 ? -14.060 7.777 9.135 1.00 97.62 82 VAL A C 1
ATOM 646 O O . VAL A 1 82 ? -13.674 8.739 9.804 1.00 97.62 82 VAL A O 1
ATOM 649 N N . THR A 1 83 ? -15.354 7.519 8.937 1.00 97.06 83 THR A N 1
ATOM 650 C CA . THR A 1 83 ? -16.455 8.283 9.543 1.00 97.06 83 THR A CA 1
ATOM 651 C C . THR A 1 83 ? -17.529 7.357 10.121 1.00 97.06 83 THR A C 1
ATOM 653 O O . THR A 1 83 ? -17.816 6.291 9.577 1.00 97.06 83 THR A O 1
ATOM 656 N N . GLY A 1 84 ? -18.136 7.741 11.249 1.00 95.88 84 GLY A N 1
ATOM 657 C CA . GLY A 1 84 ? -19.233 6.993 11.880 1.00 95.88 84 GLY A CA 1
ATOM 658 C C . GLY A 1 84 ? -18.855 6.384 13.230 1.00 95.88 84 GLY A C 1
ATOM 659 O O . GLY A 1 84 ? -18.068 6.963 13.968 1.00 95.88 84 GLY A O 1
ATOM 660 N N . ASN A 1 85 ? -19.459 5.257 13.604 1.00 97.00 85 ASN A N 1
ATOM 661 C CA . ASN A 1 85 ? -19.134 4.552 14.846 1.00 97.00 85 ASN A CA 1
ATOM 662 C C . ASN A 1 85 ? -19.155 3.048 14.589 1.00 97.00 85 ASN A C 1
ATOM 664 O O . ASN A 1 85 ? -20.228 2.443 14.530 1.00 97.00 85 ASN A O 1
ATOM 668 N N . GLY A 1 86 ? -17.974 2.473 14.403 1.00 96.62 86 GLY A N 1
ATOM 669 C CA . GLY A 1 86 ? -17.855 1.157 13.808 1.00 96.62 86 GLY A CA 1
ATOM 670 C C . GLY A 1 86 ? -16.484 0.528 13.972 1.00 96.62 86 GLY A C 1
ATOM 671 O O . GLY A 1 86 ? -15.704 0.876 14.858 1.00 96.62 86 GLY A O 1
ATOM 672 N N . THR A 1 87 ? -16.214 -0.428 13.095 1.00 97.69 87 THR A N 1
ATOM 673 C CA . THR A 1 87 ? -14.964 -1.182 13.061 1.00 97.69 87 THR A CA 1
ATOM 674 C C . THR A 1 87 ? -14.399 -1.132 11.655 1.00 97.69 87 THR A C 1
ATOM 676 O O . THR A 1 87 ? -15.104 -1.437 10.696 1.00 97.69 87 THR A O 1
ATOM 679 N N . LEU A 1 88 ? -13.142 -0.726 11.526 1.00 97.94 88 LEU A N 1
ATOM 680 C CA . LEU A 1 88 ? -12.374 -0.858 10.298 1.00 97.94 88 LEU A CA 1
ATOM 681 C C . LEU A 1 88 ? -11.765 -2.258 10.301 1.00 97.94 88 LEU A C 1
ATOM 683 O O . LEU A 1 88 ? -11.015 -2.599 11.213 1.00 97.94 88 LEU A O 1
ATOM 687 N N . GLU A 1 89 ? -12.103 -3.061 9.299 1.00 97.75 89 GLU A N 1
ATOM 688 C CA . GLU A 1 89 ? -11.483 -4.361 9.083 1.00 97.75 89 GLU A CA 1
ATOM 689 C C . GLU A 1 89 ? -10.521 -4.298 7.902 1.00 97.75 89 GLU A C 1
ATOM 691 O O . GLU A 1 89 ? -10.859 -3.742 6.854 1.00 97.75 89 GLU A O 1
ATOM 696 N N . ILE A 1 90 ? -9.332 -4.876 8.069 1.00 97.38 90 ILE A N 1
ATOM 697 C CA . ILE A 1 90 ? -8.274 -4.880 7.054 1.00 97.38 90 ILE A CA 1
ATOM 698 C C . ILE A 1 90 ? -7.671 -6.276 6.974 1.00 97.38 90 ILE A C 1
ATOM 700 O O . ILE A 1 90 ? -7.276 -6.828 7.995 1.00 97.38 90 ILE A O 1
ATOM 704 N N . MET A 1 91 ? -7.570 -6.830 5.771 1.00 96.38 91 MET A N 1
ATOM 705 C CA . MET A 1 91 ? -6.852 -8.064 5.473 1.00 96.38 91 MET A CA 1
ATOM 706 C C . MET A 1 91 ? -5.530 -7.721 4.795 1.00 96.38 91 MET A C 1
ATOM 708 O O . MET A 1 91 ? -5.505 -7.341 3.620 1.00 96.38 91 MET A O 1
ATOM 712 N N . PHE A 1 92 ? -4.434 -7.893 5.524 1.00 94.38 92 PHE A N 1
ATOM 713 C CA . PHE A 1 92 ? -3.103 -7.867 4.934 1.00 94.38 92 PHE A CA 1
ATOM 714 C C . PHE A 1 92 ? -2.716 -9.273 4.490 1.00 94.38 92 PHE A C 1
ATOM 716 O O . PHE A 1 92 ? -2.895 -10.221 5.261 1.00 94.38 92 PHE A O 1
ATOM 723 N N . PRO A 1 93 ? -2.187 -9.445 3.270 1.00 93.56 93 PRO A N 1
ATOM 724 C CA . PRO A 1 93 ? -1.576 -10.702 2.884 1.00 93.56 93 PRO A CA 1
ATOM 725 C C . PRO A 1 93 ? -0.493 -11.117 3.870 1.00 93.56 93 PRO A C 1
ATOM 727 O O . PRO A 1 93 ? 0.321 -10.299 4.279 1.00 93.56 93 PRO A O 1
ATOM 730 N N . LYS A 1 94 ? -0.442 -12.396 4.225 1.00 89.31 94 LYS A N 1
ATOM 731 C CA . LYS A 1 94 ? 0.619 -12.899 5.103 1.00 89.31 94 LYS A CA 1
ATOM 732 C C . LYS A 1 94 ? 1.998 -12.852 4.451 1.00 89.31 94 LYS A C 1
ATOM 734 O O . LYS A 1 94 ? 2.981 -12.670 5.153 1.00 89.31 94 LYS A O 1
ATOM 739 N N . ASN A 1 95 ? 2.068 -12.928 3.123 1.00 86.06 95 ASN A N 1
ATOM 740 C CA . ASN A 1 95 ? 3.296 -12.693 2.364 1.00 86.06 95 ASN A CA 1
ATOM 741 C C . ASN A 1 95 ? 3.638 -11.201 2.184 1.00 86.06 95 ASN A C 1
ATOM 743 O O . ASN A 1 95 ? 4.499 -10.878 1.374 1.00 86.06 95 ASN A O 1
ATOM 747 N N . TYR A 1 96 ? 2.949 -10.291 2.880 1.00 85.75 96 TYR A N 1
ATOM 748 C CA . TYR A 1 96 ? 3.237 -8.863 2.869 1.00 85.75 96 TYR A CA 1
ATOM 749 C C . TYR A 1 96 ? 3.835 -8.405 4.212 1.00 85.75 96 TYR A C 1
ATOM 751 O O . TYR A 1 96 ? 3.271 -8.744 5.252 1.00 85.75 96 TYR A O 1
ATOM 759 N N . PRO A 1 97 ? 4.880 -7.559 4.205 1.00 76.44 97 PRO A N 1
ATOM 760 C CA . PRO A 1 97 ? 5.691 -7.197 3.042 1.00 76.44 97 PRO A CA 1
ATOM 761 C C . PRO A 1 97 ? 6.590 -8.349 2.555 1.00 76.44 97 PRO A C 1
ATOM 763 O O . PRO A 1 97 ? 6.887 -9.273 3.309 1.00 76.44 97 PRO A O 1
ATOM 766 N N . ASN A 1 98 ? 7.061 -8.286 1.302 1.00 66.25 98 ASN A N 1
ATOM 767 C CA . ASN A 1 98 ? 8.201 -9.112 0.892 1.00 66.25 98 ASN A CA 1
ATOM 768 C C . ASN A 1 98 ? 9.449 -8.547 1.550 1.00 66.25 98 ASN A C 1
ATOM 770 O O . ASN A 1 98 ? 9.750 -7.370 1.370 1.00 66.25 98 ASN A O 1
ATOM 774 N N . VAL A 1 99 ? 10.163 -9.378 2.300 1.00 60.56 99 VAL A N 1
ATOM 775 C CA . VAL A 1 99 ? 11.405 -9.026 3.000 1.00 60.56 99 VAL A CA 1
ATOM 776 C C . VAL A 1 99 ? 12.314 -10.295 2.988 1.00 60.56 99 VAL A C 1
ATOM 778 O O . VAL A 1 99 ? 11.827 -11.397 2.723 1.00 60.56 99 VAL A O 1
ATOM 781 N N . ASN A 1 100 ? 13.643 -10.129 3.076 1.00 54.62 100 ASN A N 1
ATOM 782 C CA . ASN A 1 100 ? 14.680 -11.066 2.583 1.00 54.62 100 ASN A CA 1
ATOM 783 C C . ASN A 1 100 ? 14.586 -12.514 3.138 1.00 54.62 100 ASN A C 1
ATOM 785 O O . ASN A 1 100 ? 14.452 -12.722 4.339 1.00 54.62 100 ASN A O 1
ATOM 789 N N . ALA A 1 101 ? 14.762 -13.519 2.269 1.00 52.31 101 ALA A N 1
ATOM 790 C CA . ALA A 1 101 ? 14.542 -14.945 2.562 1.00 52.31 101 ALA A CA 1
ATOM 791 C C . ALA A 1 101 ? 15.491 -15.565 3.610 1.00 52.31 101 ALA A C 1
ATOM 793 O O . ALA A 1 101 ? 15.181 -16.627 4.150 1.00 52.31 101 ALA A O 1
ATOM 794 N N . ASP A 1 102 ? 16.624 -14.917 3.890 1.00 57.25 102 ASP A N 1
ATOM 795 C CA . ASP A 1 102 ? 17.656 -15.413 4.812 1.00 57.25 102 ASP A CA 1
ATOM 796 C C . ASP A 1 102 ? 17.485 -14.920 6.258 1.00 57.25 102 ASP A C 1
ATOM 798 O O . ASP A 1 102 ? 18.270 -15.292 7.137 1.00 57.25 102 ASP A O 1
ATOM 802 N N . ALA A 1 103 ? 16.488 -14.073 6.523 1.00 57.50 103 ALA A N 1
ATOM 803 C CA . ALA A 1 103 ? 16.175 -13.685 7.886 1.00 57.50 103 ALA A CA 1
ATOM 804 C C . ALA A 1 103 ? 15.672 -14.907 8.669 1.00 57.50 103 ALA A C 1
ATOM 806 O O . ALA A 1 103 ? 14.841 -15.658 8.144 1.00 57.50 103 ALA A O 1
ATOM 807 N N . PRO A 1 104 ? 16.118 -15.127 9.924 1.00 58.31 104 PRO A N 1
ATOM 808 C CA . PRO A 1 104 ? 15.344 -15.980 10.815 1.00 58.31 104 PRO A CA 1
ATOM 809 C C . PRO A 1 104 ? 13.907 -15.457 10.813 1.00 58.31 104 PRO A C 1
ATOM 811 O O . PRO A 1 104 ? 13.706 -14.254 10.656 1.00 58.31 104 PRO A O 1
ATOM 814 N N . GLU A 1 105 ? 12.926 -16.350 10.943 1.00 56.41 105 GLU A N 1
ATOM 815 C CA . GLU A 1 105 ? 11.518 -15.989 11.118 1.00 56.41 105 GLU A CA 1
ATOM 816 C C . GLU A 1 105 ? 11.412 -15.182 12.421 1.00 56.41 105 GLU A C 1
ATOM 818 O O . GLU A 1 105 ? 11.174 -15.714 13.502 1.00 56.41 105 GLU A O 1
ATOM 823 N N . ALA A 1 106 ? 11.770 -13.9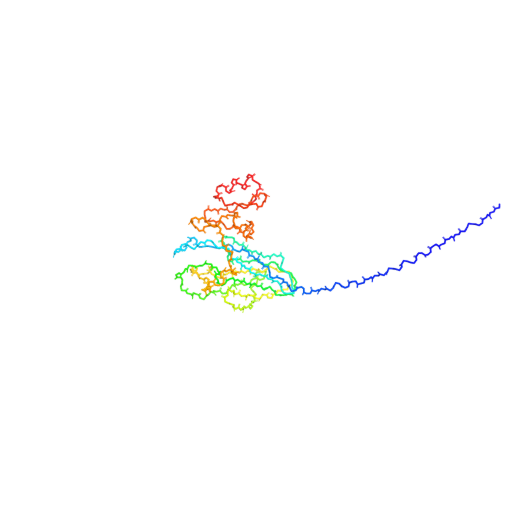03 12.344 1.00 53.62 106 ALA A N 1
ATOM 824 C CA . ALA A 1 106 ? 11.642 -12.955 13.416 1.00 53.62 106 ALA A CA 1
ATOM 825 C C . ALA A 1 106 ? 10.145 -12.795 13.613 1.00 53.62 106 ALA A C 1
ATOM 827 O O . ALA A 1 106 ? 9.402 -12.708 12.629 1.00 53.62 106 ALA A O 1
ATOM 828 N N . ASP A 1 107 ? 9.714 -12.800 14.874 1.00 56.28 107 ASP A N 1
ATOM 829 C CA . ASP A 1 107 ? 8.335 -12.504 15.226 1.00 56.28 107 ASP A CA 1
ATOM 830 C C . ASP A 1 107 ? 7.940 -11.229 14.480 1.00 56.28 107 ASP A C 1
ATOM 832 O O . ASP A 1 107 ? 8.464 -10.150 14.766 1.00 56.28 107 ASP A O 1
ATOM 836 N N . ILE A 1 108 ? 7.089 -11.387 13.458 1.00 60.44 108 ILE A N 1
ATOM 837 C CA . ILE A 1 108 ? 6.592 -10.280 12.650 1.00 60.44 108 ILE A CA 1
ATOM 838 C C . ILE A 1 108 ? 5.931 -9.341 13.642 1.00 60.44 108 ILE A C 1
ATOM 840 O O . ILE A 1 108 ? 4.876 -9.665 14.201 1.00 60.44 108 ILE A O 1
ATOM 844 N N . ALA A 1 109 ? 6.582 -8.214 13.892 1.00 70.94 109 ALA A N 1
ATOM 845 C CA . ALA A 1 109 ? 6.111 -7.289 14.885 1.00 70.94 109 ALA A CA 1
ATOM 846 C C . ALA A 1 109 ? 4.776 -6.727 14.386 1.00 70.94 109 ALA A C 1
ATOM 848 O O . ALA A 1 109 ? 4.622 -6.330 13.230 1.00 70.94 109 ALA A O 1
ATOM 849 N N . GLU A 1 110 ? 3.762 -6.816 15.242 1.00 81.94 110 GLU A N 1
ATOM 850 C CA . GLU A 1 110 ? 2.408 -6.422 14.878 1.00 81.94 110 GLU A CA 1
ATOM 851 C C . GLU A 1 110 ? 2.394 -4.930 14.501 1.00 81.94 110 GLU A C 1
ATOM 853 O O . GLU A 1 110 ? 3.091 -4.131 15.137 1.00 81.94 110 GLU A O 1
ATOM 858 N N . PRO A 1 111 ? 1.629 -4.528 13.470 1.00 88.19 111 PRO A N 1
ATOM 859 C CA . PRO A 1 111 ? 1.536 -3.125 13.108 1.00 88.19 111 PRO A CA 1
ATOM 860 C C . PRO A 1 111 ? 0.964 -2.313 14.272 1.00 88.19 111 PRO A C 1
ATOM 862 O O . PRO A 1 111 ? 0.056 -2.744 14.984 1.00 88.19 111 PRO A O 1
ATOM 865 N N . ILE A 1 112 ? 1.482 -1.101 14.427 1.00 91.62 112 ILE A N 1
ATOM 866 C CA . ILE A 1 112 ? 0.996 -0.112 15.377 1.00 91.62 112 ILE A CA 1
ATOM 867 C C . ILE A 1 112 ? -0.129 0.671 14.702 1.00 91.62 112 ILE A C 1
ATOM 869 O O . ILE A 1 112 ? 0.029 1.196 13.596 1.00 91.62 112 ILE A O 1
ATOM 873 N N . PHE A 1 113 ? -1.262 0.781 15.391 1.00 95.00 113 PHE A N 1
ATOM 874 C CA . PHE A 1 113 ? -2.422 1.536 14.928 1.00 95.00 113 PHE A CA 1
ATOM 875 C C . PHE A 1 113 ? -2.503 2.860 15.672 1.00 95.00 113 PHE A C 1
ATOM 877 O O . PHE A 1 113 ? -2.579 2.879 16.898 1.00 95.00 113 PHE A O 1
ATOM 884 N N . LEU A 1 114 ? -2.520 3.973 14.943 1.00 95.69 114 LEU A N 1
ATOM 885 C CA . LEU A 1 114 ? -2.575 5.318 15.506 1.00 95.69 1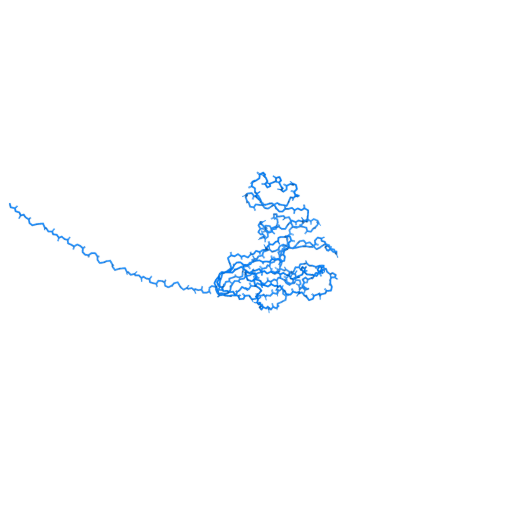14 LEU A CA 1
ATOM 886 C C . LEU A 1 114 ? -3.838 6.033 15.018 1.00 95.69 114 LEU A C 1
ATOM 888 O O . LEU A 1 114 ? -3.947 6.367 13.843 1.00 95.69 114 LEU A O 1
ATOM 892 N N . SER A 1 115 ? -4.772 6.347 15.913 1.00 96.69 115 SER A N 1
ATOM 893 C CA . SER A 1 115 ? -5.893 7.243 15.608 1.00 96.69 115 SER A CA 1
ATOM 894 C C . SER A 1 115 ? -5.527 8.668 16.000 1.00 96.69 115 SER A C 1
ATOM 896 O O . SER A 1 115 ? -5.350 8.965 17.183 1.00 96.69 115 SER A O 1
ATOM 898 N N . ASN A 1 116 ? -5.450 9.571 15.019 1.00 92.25 116 ASN A N 1
ATOM 899 C CA . ASN A 1 116 ? -5.079 10.977 15.230 1.00 92.25 116 ASN A CA 1
ATOM 900 C C . ASN A 1 116 ? -3.762 11.133 16.026 1.00 92.25 116 ASN A C 1
ATOM 902 O O . ASN A 1 116 ? -3.626 12.030 16.859 1.00 92.25 116 ASN A O 1
ATOM 906 N N . GLY A 1 117 ? -2.805 10.229 15.789 1.00 91.44 117 GLY A N 1
ATOM 907 C CA . GLY A 1 117 ? -1.500 10.206 16.455 1.00 91.44 117 GLY A CA 1
ATOM 908 C C . GLY A 1 117 ? -1.465 9.523 17.828 1.00 91.44 117 GLY A C 1
ATOM 909 O O . GLY A 1 117 ? -0.400 9.482 18.437 1.00 91.44 117 GLY A O 1
ATOM 910 N N . GLN A 1 118 ? -2.583 8.982 18.320 1.00 96.12 118 GLN A N 1
ATOM 911 C CA . GLN A 1 118 ? -2.627 8.195 19.553 1.00 96.12 118 GLN A CA 1
ATOM 912 C C . GLN A 1 118 ? -2.758 6.706 19.237 1.00 96.12 118 GLN A C 1
ATOM 914 O O . GLN A 1 118 ? -3.634 6.318 18.467 1.00 96.12 118 GLN A O 1
ATOM 919 N N . GLU A 1 119 ? -1.933 5.877 19.874 1.00 96.00 119 GLU A N 1
ATOM 920 C CA . GLU A 1 119 ? -2.024 4.424 19.743 1.00 96.00 119 GLU A CA 1
ATOM 921 C C . GLU A 1 119 ? -3.379 3.891 20.216 1.00 96.00 119 GLU A C 1
ATOM 923 O O . GLU A 1 119 ? -3.892 4.277 21.272 1.00 96.00 119 GLU A O 1
ATOM 928 N N . ILE A 1 120 ? -3.959 3.008 19.409 1.00 96.94 120 ILE A N 1
ATOM 929 C CA . ILE A 1 120 ? -5.220 2.332 19.681 1.00 96.94 120 ILE A CA 1
ATOM 930 C C . ILE A 1 120 ? -5.036 0.823 19.589 1.00 96.94 120 ILE A C 1
ATOM 932 O O . ILE A 1 120 ? -4.250 0.315 18.794 1.00 96.94 120 ILE A O 1
ATOM 936 N N . ALA A 1 121 ? -5.799 0.098 20.402 1.00 96.88 121 ALA A N 1
ATOM 937 C CA . ALA A 1 121 ? -5.817 -1.352 20.335 1.00 96.88 121 ALA A CA 1
ATOM 938 C C . ALA A 1 121 ? -6.569 -1.822 19.084 1.00 96.88 121 ALA A C 1
ATOM 940 O O . ALA A 1 121 ? -7.642 -1.306 18.759 1.00 96.88 121 ALA A O 1
ATOM 941 N N . ALA A 1 122 ? -6.044 -2.863 18.450 1.00 96.81 122 ALA A N 1
ATOM 942 C CA . ALA A 1 122 ? -6.741 -3.645 17.445 1.00 96.81 122 ALA A CA 1
ATOM 943 C C . ALA A 1 122 ? -6.778 -5.106 17.895 1.00 96.81 122 ALA A C 1
ATOM 945 O O . ALA A 1 122 ? -5.857 -5.587 18.555 1.00 96.81 122 ALA A O 1
ATOM 946 N N . SER A 1 123 ? -7.842 -5.819 17.544 1.00 96.94 123 SER A N 1
ATOM 947 C CA . SER A 1 123 ? -7.817 -7.279 17.576 1.00 96.94 123 SER A CA 1
ATOM 948 C C . SER A 1 123 ? -7.370 -7.799 16.218 1.00 96.94 123 SER A C 1
ATOM 950 O O . SER A 1 123 ? -7.591 -7.148 15.195 1.00 96.94 123 SER A O 1
ATOM 952 N N . TYR A 1 124 ? -6.779 -8.989 16.194 1.00 95.25 124 TYR A N 1
ATOM 953 C CA . TYR A 1 124 ? -6.473 -9.664 14.945 1.00 95.25 124 TYR A CA 1
ATOM 954 C C . TYR A 1 124 ? -6.842 -11.138 14.988 1.00 95.25 124 TYR A C 1
ATOM 956 O O . TYR A 1 124 ? -7.008 -11.738 16.053 1.00 95.25 124 TYR A O 1
ATOM 964 N N . PHE A 1 125 ? -6.969 -11.714 13.802 1.00 93.75 125 PHE A N 1
ATOM 965 C CA . PHE A 1 125 ? -6.963 -13.151 13.615 1.00 93.75 125 PHE A CA 1
ATOM 966 C C . PHE A 1 125 ? -6.264 -13.509 12.312 1.00 93.75 125 PHE A C 1
ATOM 968 O O . PHE A 1 125 ? -6.250 -12.742 11.348 1.00 93.75 125 PHE A O 1
ATOM 975 N N . ASP A 1 126 ? -5.709 -14.709 12.290 1.00 92.56 126 ASP A N 1
ATOM 976 C CA . ASP A 1 126 ? -4.970 -15.227 11.155 1.00 92.56 126 ASP A CA 1
ATOM 977 C C . ASP A 1 126 ? -5.806 -16.260 10.391 1.00 92.56 126 ASP A C 1
ATOM 979 O O . ASP A 1 126 ? -6.478 -17.112 10.972 1.00 92.56 126 ASP A O 1
ATOM 983 N N . SER A 1 127 ? -5.724 -16.188 9.067 1.00 93.62 127 SER A N 1
ATOM 984 C CA . SER A 1 127 ? -6.156 -17.229 8.130 1.00 93.62 127 SER A CA 1
ATOM 985 C C . SER A 1 127 ? -4.936 -17.821 7.416 1.00 93.62 127 SER A C 1
ATOM 987 O O . SER A 1 127 ? -3.802 -17.434 7.710 1.00 93.62 127 SER A O 1
ATOM 989 N N . ASP A 1 128 ? -5.139 -18.730 6.464 1.00 92.19 128 ASP A N 1
ATOM 990 C CA . ASP A 1 128 ? -4.033 -19.293 5.677 1.00 92.19 128 ASP A CA 1
ATOM 991 C C . ASP A 1 128 ? -3.328 -18.221 4.827 1.00 92.19 128 ASP A C 1
ATOM 993 O O . ASP A 1 128 ? -2.104 -18.225 4.716 1.00 92.19 128 ASP A O 1
ATOM 997 N N . CYS A 1 129 ? -4.087 -17.270 4.272 1.00 94.50 129 CYS A N 1
ATOM 998 C CA . CYS A 1 129 ? -3.580 -16.305 3.290 1.00 94.50 129 CYS A CA 1
ATOM 999 C C . CYS A 1 129 ? -3.437 -14.877 3.832 1.00 94.50 129 CYS A C 1
ATOM 1001 O O . CYS A 1 129 ? -2.608 -14.109 3.342 1.00 94.50 129 CYS A O 1
ATOM 1003 N N . PHE A 1 130 ? -4.224 -14.517 4.847 1.00 94.69 130 PHE A N 1
ATOM 1004 C CA . PHE A 1 130 ? -4.320 -13.149 5.356 1.00 94.69 130 PHE A CA 1
ATOM 1005 C C . PHE A 1 130 ? -4.208 -13.080 6.876 1.00 94.69 130 PHE A C 1
ATOM 1007 O O . PHE A 1 130 ? -4.704 -13.961 7.587 1.00 94.69 130 PHE A O 1
ATOM 1014 N N . ARG A 1 131 ? -3.641 -11.973 7.355 1.00 93.88 131 ARG A N 1
ATOM 1015 C CA . ARG A 1 131 ? -3.807 -11.470 8.715 1.00 93.88 131 ARG A CA 1
ATOM 1016 C C . ARG A 1 131 ? -4.879 -10.392 8.704 1.00 93.88 131 ARG A C 1
ATOM 1018 O O . ARG A 1 131 ? -4.764 -9.408 7.972 1.00 93.88 131 ARG A O 1
ATOM 1025 N N . MET A 1 132 ? -5.931 -10.593 9.487 1.00 95.94 132 MET A N 1
ATOM 1026 C CA . MET A 1 132 ? -7.062 -9.679 9.539 1.00 95.94 132 MET A CA 1
ATOM 1027 C C . MET A 1 132 ? -7.054 -8.883 10.830 1.00 95.94 132 MET A C 1
ATOM 1029 O O . MET A 1 132 ? -7.048 -9.467 11.908 1.00 95.94 132 MET A O 1
ATOM 1033 N N . PHE A 1 133 ? -7.104 -7.563 10.711 1.00 97.06 133 PHE A N 1
ATOM 1034 C CA . PHE A 1 133 ? -7.173 -6.631 11.828 1.00 97.06 133 PHE A CA 1
ATOM 1035 C C . PHE A 1 133 ? -8.563 -6.025 11.927 1.00 97.06 133 PHE A C 1
ATOM 1037 O O . PHE A 1 133 ? -9.189 -5.735 10.910 1.00 97.06 133 PHE A O 1
ATOM 1044 N N . SER A 1 134 ? -9.022 -5.816 13.155 1.00 98.06 134 SER A N 1
ATOM 1045 C CA . SER A 1 134 ? -10.300 -5.199 13.492 1.00 98.06 134 SER A CA 1
ATOM 1046 C C . SER A 1 134 ? -10.044 -4.035 14.447 1.00 98.06 134 SER A C 1
ATOM 1048 O O . SER A 1 134 ? -9.674 -4.229 15.609 1.00 98.06 134 SER A O 1
ATOM 1050 N N . ILE A 1 135 ? -10.247 -2.820 13.942 1.00 98.19 135 ILE A N 1
ATOM 1051 C CA . ILE A 1 135 ? -9.862 -1.569 14.593 1.00 98.19 135 ILE A CA 1
ATOM 1052 C C . ILE A 1 135 ? -11.136 -0.770 14.908 1.00 98.19 135 ILE A C 1
ATOM 1054 O O . ILE A 1 135 ? -11.804 -0.295 13.983 1.00 98.19 135 ILE A O 1
ATOM 1058 N N . PRO A 1 136 ? -11.531 -0.626 16.183 1.00 97.94 136 PRO A N 1
ATOM 1059 C CA . PRO A 1 136 ? -12.700 0.168 16.539 1.00 97.94 136 PRO A CA 1
ATOM 1060 C C . PRO A 1 136 ? -12.432 1.663 16.321 1.00 97.94 136 PRO A C 1
ATOM 1062 O O . PRO A 1 136 ? -11.355 2.160 16.646 1.00 97.94 136 PRO A O 1
ATOM 1065 N N . PHE A 1 137 ? -13.428 2.398 15.824 1.00 97.62 137 PHE A N 1
ATOM 1066 C CA . PHE A 1 137 ? -13.341 3.848 15.632 1.00 97.62 137 PHE A CA 1
ATOM 1067 C C . PHE A 1 137 ? -14.665 4.557 15.933 1.00 97.62 137 PHE A C 1
ATOM 1069 O O . PHE A 1 137 ? -15.749 3.983 15.810 1.00 97.62 137 PHE A O 1
ATOM 1076 N N . SER A 1 138 ? -14.582 5.842 16.293 1.00 97.62 138 SER A N 1
ATOM 1077 C CA . SER A 1 138 ? -15.754 6.682 16.568 1.00 97.62 138 SER A CA 1
ATOM 1078 C C . SER A 1 138 ? -15.563 8.124 16.095 1.00 97.62 138 SER A C 1
ATOM 1080 O O . SER A 1 138 ? -14.545 8.751 16.387 1.00 97.62 138 SER A O 1
ATOM 1082 N N . GLY A 1 139 ? -16.579 8.689 15.450 1.00 96.88 139 GLY A N 1
ATOM 1083 C CA . GLY A 1 139 ? -16.514 10.003 14.818 1.00 96.88 139 GLY A CA 1
ATOM 1084 C C . GLY A 1 139 ? -15.764 9.965 13.487 1.00 96.88 139 GLY A C 1
ATOM 1085 O O . GLY A 1 139 ? -15.751 8.948 12.797 1.00 96.88 139 GLY A O 1
ATOM 1086 N N . SER A 1 140 ? -15.172 11.099 13.120 1.00 97.69 140 SER A N 1
ATOM 1087 C CA . SER A 1 140 ? -14.259 11.207 11.981 1.00 97.69 140 SER A CA 1
ATOM 1088 C C . SER A 1 140 ? -12.826 11.067 12.482 1.00 97.69 140 SER A C 1
ATOM 1090 O O . SER A 1 140 ? -12.404 11.845 13.340 1.00 97.69 140 SER A O 1
ATOM 1092 N N . GLN A 1 141 ? -12.090 10.082 11.974 1.00 97.38 141 GLN A N 1
ATOM 1093 C CA . GLN A 1 141 ? -10.718 9.799 12.397 1.00 97.38 141 GLN A CA 1
ATOM 1094 C C . GLN A 1 141 ? -9.836 9.473 11.196 1.00 97.38 141 GLN A C 1
ATOM 1096 O O . GLN A 1 141 ? -10.310 8.956 10.183 1.00 97.38 141 GLN A O 1
ATOM 1101 N N . VAL A 1 142 ? -8.546 9.757 11.347 1.00 97.12 142 VAL A N 1
ATOM 1102 C CA . VAL A 1 142 ? -7.499 9.222 10.480 1.00 97.12 142 VAL A CA 1
ATOM 1103 C C . VAL A 1 142 ? -6.754 8.160 11.275 1.00 97.12 142 VAL A C 1
ATOM 1105 O O . VAL A 1 142 ? -6.213 8.456 12.344 1.00 97.12 142 VAL A O 1
ATOM 1108 N N . ILE A 1 143 ? -6.777 6.932 10.765 1.00 97.25 143 ILE A N 1
ATOM 1109 C CA . ILE A 1 143 ? -6.082 5.783 11.337 1.00 97.25 143 ILE A CA 1
ATOM 1110 C C . ILE A 1 143 ? -4.838 5.539 10.492 1.00 97.25 143 ILE A C 1
ATOM 1112 O O . ILE A 1 143 ? -4.945 5.104 9.346 1.00 97.25 143 ILE A O 1
ATOM 1116 N N . ASP A 1 144 ? -3.677 5.830 11.063 1.00 95.44 144 ASP A N 1
ATOM 1117 C CA . ASP A 1 144 ? -2.386 5.438 10.511 1.00 95.44 144 ASP A CA 1
ATOM 1118 C C . ASP A 1 144 ? -2.059 4.009 10.978 1.00 95.44 144 ASP A C 1
ATOM 1120 O O . ASP A 1 144 ? -2.294 3.645 12.132 1.00 95.44 144 ASP A O 1
ATOM 1124 N N . ILE A 1 145 ? -1.522 3.201 10.071 1.00 93.38 145 ILE A N 1
ATOM 1125 C CA . ILE A 1 145 ? -1.117 1.812 10.288 1.00 93.38 145 ILE A CA 1
ATOM 1126 C C . ILE A 1 145 ? 0.361 1.749 9.927 1.00 93.38 145 ILE A C 1
ATOM 1128 O O . ILE A 1 145 ? 0.704 1.888 8.754 1.00 93.38 145 ILE A O 1
ATOM 1132 N N . ALA A 1 146 ? 1.220 1.584 10.927 1.00 88.25 146 ALA A N 1
ATOM 1133 C CA . ALA A 1 146 ? 2.667 1.619 10.758 1.00 88.25 146 ALA A CA 1
ATOM 1134 C C . ALA A 1 146 ? 3.280 0.289 11.187 1.00 88.25 146 ALA A C 1
ATOM 1136 O O . ALA A 1 146 ? 2.984 -0.208 12.273 1.00 88.25 146 ALA A O 1
ATOM 1137 N N . TRP A 1 147 ? 4.153 -0.281 10.362 1.00 82.38 147 TRP A N 1
ATOM 1138 C CA . TRP A 1 147 ? 4.889 -1.486 10.742 1.00 82.38 147 TRP A CA 1
ATOM 1139 C C . TRP A 1 147 ? 6.143 -1.094 11.538 1.00 82.38 147 TRP A C 1
ATOM 1141 O O . TRP A 1 147 ? 6.912 -0.242 11.086 1.00 82.38 147 TRP A O 1
ATOM 1151 N N . PRO A 1 148 ? 6.362 -1.665 12.736 1.00 71.06 148 PRO A N 1
ATOM 1152 C CA . PRO A 1 148 ? 7.454 -1.275 13.639 1.00 71.06 148 PRO A CA 1
ATOM 1153 C C . PRO A 1 148 ? 8.854 -1.696 13.155 1.00 71.06 148 PRO A C 1
ATOM 1155 O O . PRO A 1 148 ? 9.853 -1.328 13.776 1.00 71.06 148 PRO A O 1
ATOM 1158 N N . ASP A 1 149 ? 8.934 -2.409 12.033 1.00 61.41 149 ASP A N 1
ATOM 1159 C CA . ASP A 1 149 ? 10.137 -2.964 11.398 1.00 61.41 149 ASP A CA 1
ATOM 1160 C C . ASP A 1 149 ? 11.241 -1.919 11.108 1.00 61.41 149 ASP A C 1
ATOM 1162 O O . ASP A 1 149 ? 12.412 -2.258 10.938 1.00 61.41 149 ASP A O 1
ATOM 1166 N N . PHE A 1 150 ? 10.915 -0.623 11.161 1.00 52.50 150 PHE A N 1
ATOM 1167 C CA . PHE A 1 150 ? 11.886 0.479 11.122 1.00 52.50 150 PHE A CA 1
ATOM 1168 C C . PHE A 1 150 ? 12.805 0.578 12.347 1.00 52.50 150 PHE A C 1
ATOM 1170 O O . PHE A 1 150 ? 13.785 1.324 12.311 1.00 52.50 150 PHE A O 1
ATOM 1177 N N . LEU A 1 151 ? 12.519 -0.130 13.443 1.00 48.88 151 LEU A N 1
ATOM 1178 C CA . LEU A 1 151 ? 13.343 -0.046 14.651 1.00 48.88 151 LEU A CA 1
ATOM 1179 C C . LEU A 1 151 ? 14.568 -0.968 14.626 1.00 48.88 151 LEU A C 1
ATOM 1181 O O . LEU A 1 151 ? 15.512 -0.714 15.376 1.00 48.88 151 LEU A O 1
ATOM 1185 N N . THR A 1 152 ? 14.586 -2.015 13.796 1.00 52.03 152 THR A N 1
ATOM 1186 C CA . THR A 1 152 ? 15.599 -3.081 13.904 1.00 52.03 152 THR A CA 1
ATOM 1187 C C . THR A 1 152 ? 16.597 -3.129 12.743 1.00 52.03 152 THR A C 1
ATOM 1189 O O . THR A 1 152 ? 17.658 -3.721 12.914 1.00 52.03 152 THR A O 1
ATOM 1192 N N . ASN A 1 153 ? 16.338 -2.474 11.597 1.00 55.78 153 ASN A N 1
ATOM 1193 C CA . ASN A 1 153 ? 17.107 -2.648 10.343 1.00 55.78 153 ASN A CA 1
ATOM 1194 C C . ASN A 1 153 ? 17.245 -4.122 9.905 1.00 55.78 153 ASN A C 1
ATOM 1196 O O . ASN A 1 153 ? 18.074 -4.435 9.044 1.00 55.78 153 ASN A O 1
ATOM 1200 N N . GLU A 1 154 ? 16.487 -5.038 10.507 1.00 53.72 154 GLU A N 1
ATOM 1201 C CA . GLU A 1 154 ? 16.570 -6.449 10.178 1.00 53.72 154 GLU A CA 1
ATOM 1202 C C . GLU A 1 154 ? 15.726 -6.723 8.931 1.00 53.72 154 GLU A C 1
ATOM 1204 O O . GLU A 1 154 ? 14.656 -6.136 8.756 1.00 53.72 154 GLU A O 1
ATOM 1209 N N . PRO A 1 155 ? 16.200 -7.579 8.015 1.00 52.09 155 PRO A N 1
ATOM 1210 C CA . PRO A 1 155 ? 15.334 -8.097 6.978 1.00 52.09 155 PRO A CA 1
ATOM 1211 C C . PRO A 1 155 ? 14.208 -8.883 7.650 1.00 52.09 155 PRO A C 1
ATOM 1213 O O . PRO A 1 155 ? 14.469 -9.779 8.442 1.00 52.09 155 PRO A O 1
ATOM 1216 N N . TYR A 1 156 ? 12.965 -8.550 7.343 1.00 58.28 156 TYR A N 1
ATOM 1217 C CA . TYR A 1 156 ? 11.806 -9.316 7.792 1.00 58.28 156 TYR A CA 1
ATOM 1218 C C . TYR A 1 156 ? 11.447 -10.388 6.756 1.00 58.28 156 TYR A C 1
ATOM 1220 O O . TYR A 1 156 ? 12.107 -10.518 5.732 1.00 58.28 156 TYR A O 1
ATOM 1228 N N . ARG A 1 157 ? 10.407 -11.182 6.971 1.00 62.47 157 ARG A N 1
ATOM 1229 C CA . ARG A 1 157 ? 9.792 -11.971 5.897 1.00 62.47 157 ARG A CA 1
ATOM 1230 C C . ARG A 1 157 ? 8.289 -11.914 6.117 1.00 62.47 157 ARG A C 1
ATOM 1232 O O . ARG A 1 157 ? 7.843 -12.076 7.251 1.00 62.47 157 ARG A O 1
ATOM 1239 N N . GLY A 1 158 ? 7.503 -11.722 5.059 1.00 66.06 158 GLY A N 1
ATOM 1240 C CA . GLY A 1 158 ? 6.122 -12.193 5.104 1.00 66.06 158 GLY A CA 1
ATOM 1241 C C . GLY A 1 158 ? 6.114 -13.685 5.468 1.00 66.06 158 GLY A C 1
ATOM 1242 O O . GLY A 1 158 ? 7.067 -14.406 5.168 1.00 66.06 158 GLY A O 1
ATOM 1243 N N . SER A 1 159 ? 5.073 -14.167 6.137 1.00 68.00 159 SER A N 1
ATOM 1244 C CA . SER A 1 159 ? 4.975 -15.588 6.471 1.00 68.00 159 SER A CA 1
ATOM 1245 C C . SER A 1 159 ? 5.012 -16.448 5.207 1.00 68.00 159 SER A C 1
ATOM 1247 O O . SER A 1 159 ? 4.506 -16.049 4.151 1.00 68.00 159 SER A O 1
ATOM 1249 N N . ASP A 1 160 ? 5.546 -17.662 5.331 1.00 75.31 160 ASP A N 1
ATOM 1250 C CA . ASP A 1 160 ? 5.389 -18.667 4.288 1.00 75.31 160 ASP A CA 1
ATOM 1251 C C . ASP A 1 160 ? 3.907 -19.002 4.127 1.00 75.31 160 ASP A C 1
ATOM 1253 O O . ASP A 1 160 ? 3.252 -19.514 5.036 1.00 75.31 160 ASP A O 1
ATOM 1257 N N . VAL A 1 161 ? 3.369 -18.682 2.954 1.00 84.19 161 VAL A N 1
ATOM 1258 C CA . VAL A 1 161 ? 1.973 -18.937 2.603 1.00 84.19 161 VAL A CA 1
ATOM 1259 C C . VAL A 1 161 ? 1.889 -20.002 1.511 1.00 84.19 161 VAL A C 1
ATOM 1261 O O . VAL A 1 161 ? 2.746 -20.050 0.623 1.00 84.19 161 VAL A O 1
ATOM 1264 N N . PRO A 1 162 ? 0.851 -20.853 1.527 1.00 89.12 162 PRO A N 1
ATOM 1265 C CA . PRO A 1 162 ? 0.612 -21.808 0.454 1.00 89.12 162 PRO A CA 1
ATOM 1266 C C . PRO A 1 162 ? 0.509 -21.133 -0.920 1.00 89.12 162 PRO A C 1
ATOM 1268 O O . PRO A 1 162 ? -0.043 -20.042 -1.047 1.00 89.12 162 PRO A O 1
ATOM 1271 N N . GLU A 1 163 ? 0.944 -21.819 -1.980 1.00 90.25 163 GLU A N 1
ATOM 1272 C CA . GLU A 1 163 ? 0.822 -21.323 -3.362 1.00 90.25 163 GLU A CA 1
ATOM 1273 C C . GLU A 1 163 ? -0.635 -20.994 -3.736 1.00 90.25 163 GLU A C 1
ATOM 1275 O O . GLU A 1 163 ? -0.896 -20.038 -4.467 1.00 90.25 163 GLU A O 1
ATOM 1280 N N . SER A 1 164 ? -1.602 -21.719 -3.158 1.00 94.19 164 SER A N 1
ATOM 1281 C CA . SER A 1 164 ? -3.032 -21.440 -3.322 1.00 94.19 164 SER A CA 1
ATOM 1282 C C . SER A 1 164 ? -3.430 -20.026 -2.886 1.00 94.19 164 SER A C 1
ATOM 1284 O O . SER A 1 164 ? -4.382 -19.480 -3.433 1.00 94.19 164 SER A O 1
ATOM 1286 N N . CYS A 1 165 ? -2.686 -19.406 -1.966 1.00 94.50 165 CYS A N 1
ATOM 1287 C CA . CYS A 1 165 ? -2.936 -18.041 -1.513 1.00 94.50 165 CYS A CA 1
ATOM 1288 C C . CYS A 1 165 ? -2.505 -16.976 -2.525 1.00 94.50 165 CYS A C 1
ATOM 1290 O O . CYS A 1 165 ? -3.038 -15.871 -2.493 1.00 94.50 165 CYS A O 1
ATOM 1292 N N . MET A 1 166 ? -1.585 -17.277 -3.449 1.00 92.50 166 MET A N 1
ATOM 1293 C CA . MET A 1 166 ? -1.021 -16.270 -4.362 1.00 92.50 166 MET A CA 1
ATOM 1294 C C . MET A 1 166 ? -2.082 -15.602 -5.238 1.00 92.50 166 MET A C 1
ATOM 1296 O O . MET A 1 166 ? -2.011 -14.402 -5.504 1.00 92.50 166 MET A O 1
ATOM 1300 N N . ALA A 1 167 ? -3.092 -16.352 -5.685 1.00 94.19 167 ALA A N 1
ATOM 1301 C CA . ALA A 1 167 ? -4.179 -15.795 -6.489 1.00 94.19 167 ALA A CA 1
ATOM 1302 C C . ALA A 1 167 ? -5.038 -14.789 -5.698 1.00 94.19 167 ALA A C 1
ATOM 1304 O O . ALA A 1 167 ? -5.553 -13.823 -6.273 1.00 94.19 167 ALA A O 1
ATOM 1305 N N . GLU A 1 168 ? -5.165 -14.996 -4.387 1.00 95.44 168 GLU A N 1
ATOM 1306 C CA . GLU A 1 168 ? -5.932 -14.145 -3.477 1.00 95.44 168 GLU A CA 1
ATOM 1307 C C . GLU A 1 168 ? -5.124 -12.929 -3.029 1.00 95.44 168 GLU A C 1
ATOM 1309 O O . GLU A 1 168 ? -5.665 -11.829 -2.971 1.00 95.44 168 GLU A O 1
ATOM 1314 N N . THR A 1 169 ? -3.825 -13.098 -2.784 1.00 94.31 169 THR A N 1
ATOM 1315 C CA . THR A 1 169 ? -2.979 -12.052 -2.206 1.00 94.31 169 THR A CA 1
ATOM 1316 C C . THR A 1 169 ? -2.290 -11.162 -3.232 1.00 94.31 169 THR A C 1
ATOM 1318 O O . THR A 1 169 ? -1.947 -10.027 -2.905 1.00 94.31 169 THR A O 1
ATOM 1321 N N . LEU A 1 170 ? -2.103 -11.630 -4.471 1.00 94.62 170 LEU A N 1
ATOM 1322 C CA . LEU A 1 170 ? -1.356 -10.916 -5.511 1.00 94.62 170 LEU A CA 1
ATOM 1323 C C . LEU A 1 170 ? -2.182 -10.694 -6.782 1.00 94.62 170 LEU A C 1
ATOM 1325 O O . LEU A 1 170 ? -3.082 -11.468 -7.131 1.00 94.62 170 LEU A O 1
ATOM 1329 N N . VAL A 1 171 ? -1.839 -9.644 -7.531 1.00 95.56 171 VAL A N 1
ATOM 1330 C CA . VAL A 1 171 ? -2.224 -9.526 -8.943 1.00 95.56 171 VAL A CA 1
ATOM 1331 C C . VAL A 1 171 ? -1.320 -10.434 -9.777 1.00 95.56 171 VAL A C 1
ATOM 1333 O O . VAL A 1 171 ? -0.097 -10.295 -9.768 1.00 95.56 171 VAL A O 1
ATOM 1336 N N . GLN A 1 172 ? -1.937 -11.367 -10.496 1.00 93.50 172 GLN A N 1
ATOM 1337 C CA . GLN A 1 172 ? -1.246 -12.341 -11.339 1.00 93.50 172 GLN A CA 1
ATOM 1338 C C . GLN A 1 172 ? -0.913 -11.756 -12.720 1.00 93.50 172 GLN A C 1
ATOM 1340 O O . GLN A 1 172 ? -1.485 -10.748 -13.135 1.00 93.50 172 GLN A O 1
ATOM 1345 N N . ASP A 1 173 ? 0.028 -12.391 -13.422 1.00 92.06 173 ASP A N 1
ATOM 1346 C CA . ASP A 1 173 ? 0.370 -12.102 -14.825 1.00 92.06 173 ASP A CA 1
ATOM 1347 C C . ASP A 1 173 ? 0.781 -10.647 -15.127 1.00 92.06 173 ASP A C 1
ATOM 1349 O O . ASP A 1 173 ? 0.623 -10.139 -16.242 1.00 92.06 173 ASP A O 1
ATOM 1353 N N . VAL A 1 174 ? 1.344 -9.952 -14.137 1.00 93.25 174 VAL A N 1
ATOM 1354 C CA . VAL A 1 174 ? 1.826 -8.582 -14.322 1.00 93.25 174 VAL A CA 1
ATOM 1355 C C . VAL A 1 174 ? 3.124 -8.580 -15.136 1.00 93.25 174 VAL A C 1
ATOM 1357 O O . VAL A 1 174 ? 4.080 -9.290 -14.825 1.00 93.25 174 VAL A O 1
ATOM 1360 N N . VAL A 1 175 ? 3.171 -7.750 -16.182 1.00 94.06 175 VAL A N 1
ATOM 1361 C CA . VAL A 1 175 ? 4.358 -7.585 -17.034 1.00 94.06 175 VAL A CA 1
ATOM 1362 C C . VAL A 1 175 ? 5.482 -6.917 -16.243 1.00 94.06 175 VAL A C 1
ATOM 1364 O O . VAL A 1 175 ? 5.296 -5.833 -15.690 1.00 94.06 175 VAL A O 1
ATOM 1367 N N . ARG A 1 176 ? 6.662 -7.543 -16.249 1.00 91.88 176 ARG A N 1
ATOM 1368 C CA . ARG A 1 176 ? 7.871 -7.076 -15.559 1.00 91.88 176 ARG A CA 1
ATOM 1369 C C . ARG A 1 176 ? 9.018 -6.843 -16.540 1.00 91.88 176 ARG A C 1
ATOM 1371 O O . ARG A 1 176 ? 9.069 -7.454 -17.610 1.00 91.88 176 ARG A O 1
ATOM 1378 N N . THR A 1 177 ? 9.943 -5.962 -16.176 1.00 90.06 177 THR A N 1
ATOM 1379 C CA . THR A 1 177 ? 11.243 -5.842 -16.846 1.00 90.06 177 THR A CA 1
ATOM 1380 C C . THR A 1 177 ? 12.149 -7.022 -16.476 1.00 90.06 177 THR A C 1
ATOM 1382 O O . THR A 1 177 ? 11.810 -7.842 -15.622 1.00 90.06 177 THR A O 1
ATOM 1385 N N . LYS A 1 178 ? 13.322 -7.117 -17.118 1.00 87.38 178 LYS A N 1
ATOM 1386 C CA . LYS A 1 178 ? 14.330 -8.137 -16.778 1.00 87.38 178 LYS A CA 1
ATOM 1387 C C . LYS A 1 178 ? 14.812 -8.029 -15.329 1.00 87.38 178 LYS A C 1
ATOM 1389 O O . LYS A 1 178 ? 15.142 -9.049 -14.741 1.00 87.38 178 LYS A O 1
ATOM 1394 N N . ASP A 1 179 ? 14.782 -6.821 -14.777 1.00 85.06 179 ASP A N 1
ATOM 1395 C CA . ASP A 1 179 ? 15.227 -6.509 -13.418 1.00 85.06 179 ASP A CA 1
ATOM 1396 C C . ASP A 1 179 ? 14.092 -6.664 -12.385 1.00 85.06 179 ASP A C 1
ATOM 1398 O O . ASP A 1 179 ? 14.201 -6.201 -11.258 1.00 85.06 179 ASP A O 1
ATOM 1402 N N . GLY A 1 180 ? 12.960 -7.272 -12.769 1.00 87.88 180 GLY A N 1
ATOM 1403 C CA . GLY A 1 180 ? 11.843 -7.555 -11.861 1.00 87.88 180 GLY A CA 1
ATOM 1404 C C . GLY A 1 180 ? 10.929 -6.364 -11.556 1.00 87.88 180 GLY A C 1
ATOM 1405 O O . GLY A 1 180 ? 9.959 -6.523 -10.819 1.00 87.88 180 GLY A O 1
ATOM 1406 N N . ILE A 1 181 ? 11.178 -5.191 -12.144 1.00 88.62 181 ILE A N 1
ATOM 1407 C CA . ILE A 1 181 ? 10.376 -3.977 -11.932 1.00 88.62 181 ILE A CA 1
ATOM 1408 C C . ILE A 1 181 ? 9.093 -4.042 -12.767 1.00 88.62 181 ILE A C 1
ATOM 1410 O O . ILE A 1 181 ? 9.122 -4.375 -13.955 1.00 88.62 181 ILE A O 1
ATOM 1414 N N . ILE A 1 182 ? 7.956 -3.674 -12.175 1.00 92.38 182 ILE A N 1
ATOM 1415 C CA . ILE A 1 182 ? 6.697 -3.503 -12.910 1.00 92.38 182 ILE A CA 1
ATOM 1416 C C . ILE A 1 182 ? 6.661 -2.078 -13.480 1.00 92.38 182 ILE A C 1
ATOM 1418 O O . ILE A 1 182 ? 6.698 -1.125 -12.703 1.00 92.38 182 ILE A O 1
ATOM 1422 N N . PRO A 1 183 ? 6.545 -1.867 -14.804 1.00 92.56 183 PRO A N 1
ATOM 1423 C CA . PRO A 1 183 ? 6.495 -0.512 -15.348 1.00 92.56 183 PRO A CA 1
ATOM 1424 C C . PRO A 1 183 ? 5.260 0.275 -14.856 1.00 92.56 183 PRO A C 1
ATOM 1426 O O . PRO A 1 183 ? 4.184 -0.318 -14.736 1.00 92.56 183 PRO A O 1
ATOM 1429 N N . PRO A 1 184 ? 5.344 1.611 -14.687 1.00 92.75 184 PRO A N 1
ATOM 1430 C CA . PRO A 1 184 ? 4.260 2.461 -14.165 1.00 92.75 184 PRO A CA 1
ATOM 1431 C C . PRO A 1 184 ? 2.878 2.216 -14.773 1.00 92.75 184 PRO A C 1
ATOM 1433 O O . PRO A 1 184 ? 1.879 2.054 -14.076 1.00 92.75 184 PRO A O 1
ATOM 1436 N N . LEU A 1 185 ? 2.819 2.123 -16.103 1.00 91.75 185 LEU A N 1
ATOM 1437 C CA . LEU A 1 185 ? 1.566 1.896 -16.817 1.00 91.75 185 LEU A CA 1
ATOM 1438 C C . LEU A 1 185 ? 0.959 0.516 -16.514 1.00 91.75 185 LEU A C 1
ATOM 1440 O O . LEU A 1 185 ? -0.260 0.368 -16.554 1.00 91.75 185 LEU A O 1
ATOM 1444 N N . HIS A 1 186 ? 1.786 -0.494 -16.243 1.00 94.81 186 HIS A N 1
ATOM 1445 C CA . HIS A 1 186 ? 1.315 -1.827 -15.874 1.00 94.81 186 HIS A CA 1
ATOM 1446 C C . HIS A 1 186 ? 0.822 -1.876 -14.425 1.00 94.81 186 HIS A C 1
ATOM 1448 O O . HIS A 1 186 ? -0.198 -2.515 -14.187 1.00 94.81 186 HIS A O 1
ATOM 1454 N N . GLN A 1 187 ? 1.453 -1.140 -13.501 1.00 95.00 187 GLN A N 1
ATOM 1455 C CA . GLN A 1 187 ? 0.956 -0.981 -12.126 1.00 95.00 187 GLN A CA 1
ATOM 1456 C C . GLN A 1 187 ? -0.441 -0.342 -12.119 1.00 95.00 187 GLN A C 1
ATOM 1458 O O . GLN A 1 187 ? -1.381 -0.900 -11.560 1.00 95.00 187 GLN A O 1
ATOM 1463 N N . MET A 1 188 ? -0.624 0.767 -12.845 1.00 94.50 188 MET A N 1
ATOM 1464 C CA . MET A 1 188 ? -1.943 1.401 -12.961 1.00 94.50 188 MET A CA 1
ATOM 1465 C C . MET A 1 188 ? -3.006 0.491 -13.569 1.00 94.50 188 MET A C 1
ATOM 1467 O O . MET A 1 188 ? -4.142 0.458 -13.105 1.00 94.50 188 MET A O 1
ATOM 1471 N N . LYS A 1 189 ? -2.661 -0.237 -14.638 1.00 94.56 189 LYS A N 1
ATOM 1472 C CA . LYS A 1 189 ? -3.594 -1.175 -15.283 1.00 94.56 189 LYS A CA 1
ATOM 1473 C C . LYS A 1 189 ? -4.015 -2.308 -14.347 1.00 94.56 189 LYS A C 1
ATOM 1475 O O . LYS A 1 189 ? -5.087 -2.866 -14.549 1.00 94.56 189 LYS A O 1
ATOM 1480 N N . ALA A 1 190 ? -3.186 -2.627 -13.356 1.00 94.81 190 ALA A N 1
ATOM 1481 C CA . ALA A 1 190 ? -3.483 -3.586 -12.303 1.00 94.81 190 ALA A CA 1
ATOM 1482 C C . ALA A 1 190 ? -4.301 -2.995 -11.136 1.00 94.81 190 ALA A C 1
ATOM 1484 O O . ALA A 1 190 ? -4.709 -3.751 -10.264 1.00 94.81 190 ALA A O 1
ATOM 1485 N N . GLY A 1 191 ? -4.573 -1.683 -11.129 1.00 94.31 191 GLY A N 1
ATOM 1486 C CA . GLY A 1 191 ? -5.407 -1.016 -10.122 1.00 94.31 191 GLY A CA 1
ATOM 1487 C C . GLY A 1 191 ? -4.652 -0.131 -9.127 1.00 94.31 191 GLY A C 1
ATOM 1488 O O . GLY A 1 191 ? -5.292 0.487 -8.280 1.00 94.31 191 GLY A O 1
ATOM 1489 N N . VAL A 1 192 ? -3.323 -0.028 -9.231 1.00 94.62 192 VAL A N 1
ATOM 1490 C CA . VAL A 1 192 ? -2.509 0.862 -8.384 1.00 94.62 192 VAL A CA 1
ATOM 1491 C C . VAL A 1 192 ? -2.834 2.320 -8.713 1.00 94.62 192 VAL A C 1
ATOM 1493 O O . VAL A 1 192 ? -2.917 2.695 -9.889 1.00 94.62 192 VAL A O 1
ATOM 1496 N N . ARG A 1 193 ? -3.028 3.156 -7.688 1.00 92.94 193 ARG A N 1
ATOM 1497 C CA . ARG A 1 193 ? -3.334 4.580 -7.884 1.00 92.94 193 ARG A CA 1
ATOM 1498 C C . ARG A 1 193 ? -2.122 5.305 -8.465 1.00 92.94 193 ARG A C 1
ATOM 1500 O O . ARG A 1 193 ? -0.984 4.901 -8.251 1.00 92.94 193 ARG A O 1
ATOM 1507 N N . ALA A 1 194 ? -2.351 6.371 -9.230 1.00 92.06 194 ALA A N 1
ATOM 1508 C CA . ALA A 1 194 ? -1.269 7.051 -9.946 1.00 92.06 194 ALA A CA 1
ATOM 1509 C C . ALA A 1 194 ? -0.201 7.602 -8.989 1.00 92.06 194 ALA A C 1
ATOM 1511 O O . ALA A 1 194 ? 0.983 7.543 -9.302 1.00 92.06 194 ALA A O 1
ATOM 1512 N N . GLU A 1 195 ? -0.638 8.102 -7.835 1.00 90.81 195 GLU A N 1
ATOM 1513 C CA . GLU A 1 195 ? 0.171 8.625 -6.735 1.00 90.81 195 GLU A CA 1
ATOM 1514 C C . GLU A 1 195 ? 0.912 7.547 -5.924 1.00 90.81 195 GLU A C 1
ATOM 1516 O O . GLU A 1 195 ? 1.793 7.886 -5.142 1.00 90.81 195 GLU A O 1
ATOM 1521 N N . GLU A 1 196 ? 0.581 6.268 -6.122 1.00 90.75 196 GLU A N 1
ATOM 1522 C CA . GLU A 1 196 ? 1.158 5.115 -5.408 1.00 90.75 196 GLU A CA 1
ATOM 1523 C C . GLU A 1 196 ? 2.003 4.212 -6.302 1.00 90.75 196 GLU A C 1
ATOM 1525 O O . GLU A 1 196 ? 2.453 3.146 -5.884 1.00 90.75 196 GLU A O 1
ATOM 1530 N N . VAL A 1 197 ? 2.217 4.616 -7.553 1.00 92.50 197 VAL A N 1
ATOM 1531 C CA . VAL A 1 197 ? 3.096 3.877 -8.449 1.00 92.50 197 VAL A CA 1
ATOM 1532 C C . VAL A 1 197 ? 4.512 3.892 -7.889 1.00 92.50 197 VAL A C 1
ATOM 1534 O O . VAL A 1 197 ? 5.130 4.947 -7.762 1.00 92.50 197 VAL A O 1
ATOM 1537 N N . ALA A 1 198 ? 5.046 2.705 -7.623 1.00 90.88 198 ALA A N 1
ATOM 1538 C CA . ALA A 1 198 ? 6.419 2.554 -7.188 1.00 90.88 198 ALA A CA 1
ATOM 1539 C C . ALA A 1 198 ? 7.376 2.759 -8.363 1.00 90.88 198 ALA A C 1
ATOM 1541 O O . ALA A 1 198 ? 7.223 2.164 -9.438 1.00 90.88 198 ALA A O 1
ATOM 1542 N N . CYS A 1 199 ? 8.385 3.586 -8.135 1.00 87.50 199 CYS A N 1
ATOM 1543 C CA . CYS A 1 199 ? 9.536 3.722 -9.006 1.00 87.50 199 CYS A CA 1
ATOM 1544 C C . CYS A 1 199 ? 10.713 2.945 -8.403 1.00 87.50 199 CYS A C 1
ATOM 1546 O O . CYS A 1 199 ? 10.779 2.774 -7.190 1.00 87.50 199 CYS A O 1
ATOM 1548 N N . GLY A 1 200 ? 11.611 2.426 -9.246 1.00 83.81 200 GLY A N 1
ATOM 1549 C CA . GLY A 1 200 ? 12.870 1.863 -8.745 1.00 83.81 200 GLY A CA 1
ATOM 1550 C C . GLY A 1 200 ? 13.752 2.956 -8.133 1.00 83.81 200 GLY A C 1
ATOM 1551 O O . GLY A 1 200 ? 13.563 4.124 -8.463 1.00 83.81 200 GLY A O 1
ATOM 1552 N N . ASP A 1 201 ? 14.733 2.568 -7.316 1.00 82.12 201 ASP A N 1
ATOM 1553 C CA . ASP A 1 201 ? 15.542 3.437 -6.435 1.00 82.12 201 ASP A CA 1
ATOM 1554 C C . ASP A 1 201 ? 16.157 4.699 -7.086 1.00 82.12 201 ASP A C 1
ATOM 1556 O O . ASP A 1 201 ? 16.437 5.679 -6.402 1.00 82.12 201 ASP A O 1
ATOM 1560 N N . GLU A 1 202 ? 16.361 4.718 -8.406 1.00 85.75 202 GLU A N 1
ATOM 1561 C CA . GLU A 1 202 ? 16.955 5.853 -9.140 1.00 85.75 202 GLU A CA 1
ATOM 1562 C C . GLU A 1 202 ? 15.930 6.779 -9.819 1.00 85.75 202 GLU A C 1
ATOM 1564 O O . GLU A 1 202 ? 16.293 7.713 -10.548 1.00 85.75 202 GLU A O 1
ATOM 1569 N N . PHE A 1 203 ? 14.639 6.505 -9.642 1.00 89.94 203 PHE A N 1
ATOM 1570 C CA . PHE A 1 203 ? 13.568 7.192 -10.343 1.00 89.94 203 PHE A CA 1
ATOM 1571 C C . PHE A 1 203 ? 12.555 7.801 -9.376 1.00 89.94 203 PHE A C 1
ATOM 1573 O O . PHE A 1 203 ? 12.086 7.172 -8.437 1.00 89.94 203 PHE A O 1
ATOM 1580 N N . GLU A 1 204 ? 12.136 9.018 -9.689 1.00 92.00 204 GLU A N 1
ATOM 1581 C CA . GLU A 1 204 ? 11.041 9.710 -9.033 1.00 92.00 204 GLU A CA 1
ATOM 1582 C C . GLU A 1 204 ? 9.741 9.524 -9.810 1.00 92.00 204 GLU A C 1
ATOM 1584 O O . GLU A 1 204 ? 9.711 9.579 -11.049 1.00 92.00 204 GLU A O 1
ATOM 1589 N N . LEU A 1 205 ? 8.650 9.367 -9.063 1.00 92.31 205 LEU A N 1
ATOM 1590 C CA . LEU A 1 205 ? 7.303 9.387 -9.604 1.00 92.31 205 LEU A CA 1
ATOM 1591 C C . LEU A 1 205 ? 6.914 10.817 -9.998 1.00 92.31 205 LEU A C 1
ATOM 1593 O O . LEU A 1 205 ? 6.944 11.743 -9.191 1.00 92.31 205 LEU A O 1
ATOM 1597 N N . VAL A 1 206 ? 6.474 10.987 -11.241 1.00 93.62 206 VAL A N 1
ATOM 1598 C CA . VAL A 1 206 ? 5.882 12.227 -11.747 1.00 93.62 206 VAL A CA 1
ATOM 1599 C C . VAL A 1 206 ? 4.536 11.913 -12.376 1.00 93.62 206 VAL A C 1
ATOM 1601 O O . VAL A 1 206 ? 4.450 11.210 -13.386 1.00 93.62 206 VAL A O 1
ATOM 1604 N N . ALA A 1 207 ? 3.470 12.475 -11.814 1.00 91.69 207 ALA A N 1
ATOM 1605 C CA . ALA A 1 207 ? 2.161 12.455 -12.445 1.00 91.69 207 ALA A CA 1
ATOM 1606 C C . ALA A 1 207 ? 2.096 13.547 -13.514 1.00 91.69 207 ALA A C 1
ATOM 1608 O O . ALA A 1 207 ? 2.434 14.697 -13.270 1.00 91.69 207 ALA A O 1
ATOM 1609 N N . ARG A 1 208 ? 1.656 13.207 -14.717 1.00 92.06 208 ARG A N 1
ATOM 1610 C CA . ARG A 1 208 ? 1.361 14.173 -15.778 1.00 92.06 208 ARG A CA 1
ATOM 1611 C C . ARG A 1 208 ? 0.010 14.851 -15.506 1.00 92.06 208 ARG A C 1
ATOM 1613 O O . ARG A 1 208 ? -0.814 14.255 -14.817 1.00 92.06 208 ARG A O 1
ATOM 1620 N N . PRO A 1 209 ? -0.302 16.033 -16.084 1.00 92.81 209 PRO A N 1
ATOM 1621 C CA . PRO A 1 209 ? -1.583 16.703 -15.822 1.00 92.81 209 PRO A CA 1
ATOM 1622 C C . PRO A 1 209 ? -2.839 15.898 -16.189 1.00 92.81 209 PRO A C 1
ATOM 1624 O O . PRO A 1 209 ? -3.924 16.214 -15.720 1.00 92.81 209 PRO A O 1
ATOM 1627 N N . ASP A 1 210 ? -2.711 14.863 -17.025 1.00 92.56 210 ASP A N 1
ATOM 1628 C CA . ASP A 1 210 ? -3.799 13.930 -17.342 1.00 92.56 210 ASP A CA 1
ATOM 1629 C C . ASP A 1 210 ? -3.856 12.704 -16.411 1.00 92.56 210 ASP A C 1
ATOM 1631 O O . ASP A 1 210 ? -4.523 11.726 -16.735 1.00 92.56 210 ASP A O 1
ATOM 1635 N N . GLY A 1 211 ? -3.129 12.728 -15.291 1.00 90.00 211 GLY A N 1
ATOM 1636 C CA . GLY A 1 211 ? -3.114 11.679 -14.272 1.00 90.00 211 GLY A CA 1
ATOM 1637 C C . GLY A 1 211 ? -2.205 10.487 -14.578 1.00 90.00 211 GLY A C 1
ATOM 1638 O O . GLY A 1 211 ? -2.142 9.557 -13.781 1.00 90.00 211 GLY A O 1
ATOM 1639 N N . ARG A 1 212 ? -1.488 10.472 -15.711 1.00 91.81 212 ARG A N 1
ATOM 1640 C CA . ARG A 1 212 ? -0.572 9.363 -16.029 1.00 91.81 212 ARG A CA 1
ATOM 1641 C C . ARG A 1 212 ? 0.750 9.473 -15.253 1.00 91.81 212 ARG A C 1
ATOM 1643 O O . ARG A 1 212 ? 1.409 10.501 -15.394 1.00 91.81 212 ARG A O 1
ATOM 1650 N N . PRO A 1 213 ? 1.185 8.432 -14.528 1.00 92.94 213 PRO A N 1
ATOM 1651 C CA . PRO A 1 213 ? 2.444 8.377 -13.810 1.00 92.94 213 PRO A CA 1
ATOM 1652 C C . PRO A 1 213 ? 3.600 8.014 -14.741 1.00 92.94 213 PRO A C 1
ATOM 1654 O O . PRO A 1 213 ? 3.466 7.205 -15.666 1.00 92.94 213 PRO A O 1
ATOM 1657 N N . TYR A 1 214 ? 4.751 8.607 -14.461 1.00 93.50 214 TYR A N 1
ATOM 1658 C CA . TYR A 1 214 ? 6.031 8.346 -15.101 1.00 93.50 214 TYR A CA 1
ATOM 1659 C C . TYR A 1 214 ? 7.084 8.192 -14.012 1.00 93.50 214 TYR A C 1
ATOM 1661 O O . TYR A 1 214 ? 7.092 8.969 -13.066 1.00 93.50 214 TYR A O 1
ATOM 1669 N N . CYS A 1 215 ? 7.990 7.238 -14.184 1.00 92.88 215 CYS A N 1
ATOM 1670 C CA . CYS A 1 215 ? 9.220 7.184 -13.406 1.00 92.88 215 CYS A CA 1
ATOM 1671 C C . CYS A 1 215 ? 10.317 7.870 -14.219 1.00 92.88 215 CYS A C 1
ATOM 1673 O O . CYS A 1 215 ? 10.549 7.512 -15.378 1.00 92.88 215 CYS A O 1
ATOM 1675 N N . ALA A 1 216 ? 10.947 8.889 -13.646 1.00 94.19 216 ALA A N 1
ATOM 1676 C CA . ALA A 1 216 ? 11.976 9.690 -14.296 1.00 94.19 216 ALA A CA 1
ATOM 1677 C C . ALA A 1 216 ? 13.142 9.913 -13.332 1.00 94.19 216 ALA A C 1
ATOM 1679 O O . ALA A 1 216 ? 12.927 10.011 -12.133 1.00 94.19 216 ALA A O 1
ATOM 1680 N N . THR A 1 217 ? 14.374 10.014 -13.833 1.00 95.06 217 THR A N 1
ATOM 1681 C CA . THR A 1 217 ? 15.511 10.399 -12.978 1.00 95.06 217 THR A CA 1
ATOM 1682 C C . THR A 1 217 ? 15.232 11.745 -12.315 1.00 95.06 217 THR A C 1
ATOM 1684 O O . THR A 1 217 ? 14.549 12.565 -12.929 1.00 95.06 217 THR A O 1
ATOM 1687 N N . SER A 1 218 ? 15.796 12.032 -11.139 1.00 94.75 218 SER A N 1
ATOM 1688 C CA . SER A 1 218 ? 15.549 13.298 -10.422 1.00 94.75 218 SER A CA 1
ATOM 1689 C C . SER A 1 218 ? 15.682 14.539 -11.310 1.00 94.75 218 SER A C 1
ATOM 1691 O O . SER A 1 218 ? 14.798 15.390 -11.356 1.00 94.75 218 SER A O 1
ATOM 1693 N N . THR A 1 219 ? 16.734 14.615 -12.132 1.00 96.56 219 THR A N 1
ATOM 1694 C CA . THR A 1 219 ? 16.914 15.727 -13.082 1.00 96.56 219 THR A CA 1
ATOM 1695 C C . THR A 1 219 ? 15.781 15.818 -14.107 1.00 96.56 219 THR A C 1
ATOM 1697 O O . THR A 1 219 ? 15.294 16.907 -14.405 1.00 96.56 219 THR A O 1
ATOM 1700 N N . SER A 1 220 ? 15.351 14.684 -14.664 1.00 96.94 220 SER A N 1
ATOM 1701 C CA . SER A 1 220 ? 14.254 14.651 -15.635 1.00 96.94 220 SER A CA 1
ATOM 1702 C C . SER A 1 220 ? 12.913 14.948 -14.967 1.00 96.94 220 SER A C 1
ATOM 1704 O O . SER A 1 220 ? 12.080 15.629 -15.561 1.00 96.94 220 SER A O 1
ATOM 1706 N N . ALA A 1 221 ? 12.714 14.474 -13.738 1.00 95.88 221 ALA A N 1
ATOM 1707 C CA . ALA A 1 221 ? 11.520 14.715 -12.950 1.00 95.88 221 ALA A CA 1
ATOM 1708 C C . ALA A 1 221 ? 11.330 16.211 -12.692 1.00 95.88 221 ALA A C 1
ATOM 1710 O O . ALA A 1 221 ? 10.263 16.737 -12.994 1.00 95.88 221 ALA A O 1
ATOM 1711 N N . GLU A 1 222 ? 12.379 16.923 -12.278 1.00 96.25 222 GLU A N 1
ATOM 1712 C CA . GLU A 1 222 ? 12.343 18.380 -12.100 1.00 96.25 222 GLU A CA 1
ATOM 1713 C C . GLU A 1 222 ? 11.997 19.128 -13.396 1.00 96.25 222 GLU A C 1
ATOM 1715 O O . GLU A 1 222 ? 11.149 20.024 -13.401 1.00 96.25 222 GLU A O 1
ATOM 1720 N N . ILE A 1 223 ? 12.573 18.719 -14.531 1.00 97.31 223 ILE A N 1
ATOM 1721 C CA . ILE A 1 223 ? 12.233 19.295 -15.842 1.00 97.31 223 ILE A CA 1
ATOM 1722 C C . ILE A 1 223 ? 10.752 19.063 -16.174 1.00 97.31 223 ILE A C 1
ATOM 1724 O O . ILE A 1 223 ? 10.082 19.963 -16.687 1.00 97.31 223 ILE A O 1
ATOM 1728 N N . LEU A 1 224 ? 10.227 17.864 -15.904 1.00 95.88 224 LEU A N 1
ATOM 1729 C CA . LEU A 1 224 ? 8.828 17.524 -16.159 1.00 95.88 224 LEU A CA 1
ATOM 1730 C C . LEU A 1 224 ? 7.878 18.290 -15.231 1.00 95.88 224 LEU A C 1
ATOM 1732 O O . LEU A 1 224 ? 6.912 18.870 -15.728 1.00 95.88 224 LEU A O 1
ATOM 1736 N N . LYS A 1 225 ? 8.177 18.360 -13.928 1.00 95.75 225 LYS A N 1
ATOM 1737 C CA . LYS A 1 225 ? 7.420 19.134 -12.931 1.00 95.75 225 LYS A CA 1
ATOM 1738 C C . LYS A 1 225 ? 7.342 20.608 -13.339 1.00 95.75 225 LYS A C 1
ATOM 1740 O O . LYS A 1 225 ? 6.245 21.155 -13.437 1.00 95.75 225 LYS A O 1
ATOM 1745 N N . GLN A 1 226 ? 8.466 21.222 -13.723 1.00 96.31 226 GLN A N 1
ATOM 1746 C CA . GLN A 1 226 ? 8.498 22.603 -14.225 1.00 96.31 226 GLN A CA 1
ATOM 1747 C C . GLN A 1 226 ? 7.708 22.776 -15.526 1.00 96.31 226 GLN A C 1
ATOM 1749 O O . GLN A 1 226 ? 6.888 23.687 -15.644 1.00 96.31 226 GLN A O 1
ATOM 1754 N N . ARG A 1 227 ? 7.916 21.888 -16.508 1.00 96.62 227 ARG A N 1
ATOM 1755 C CA . ARG A 1 227 ? 7.229 21.943 -17.808 1.00 96.62 227 ARG A CA 1
ATOM 1756 C C . ARG A 1 227 ? 5.715 21.820 -17.669 1.00 96.62 227 ARG A C 1
ATOM 1758 O O . ARG A 1 227 ? 4.980 22.411 -18.459 1.00 96.62 227 ARG A O 1
ATOM 1765 N N . TRP A 1 228 ? 5.255 21.011 -16.723 1.00 96.19 228 TRP A N 1
ATOM 1766 C CA . TRP A 1 228 ? 3.839 20.750 -16.488 1.00 96.19 228 TRP A CA 1
ATOM 1767 C C . TRP A 1 228 ? 3.232 21.625 -15.391 1.00 96.19 228 TRP A C 1
ATOM 1769 O O . TRP A 1 228 ? 2.025 21.545 -15.176 1.00 96.19 228 TRP A O 1
ATOM 1779 N N . ASN A 1 229 ? 4.034 22.486 -14.755 1.00 95.25 229 ASN A N 1
ATOM 1780 C CA . ASN A 1 229 ? 3.633 23.330 -13.633 1.00 95.25 229 ASN A CA 1
ATOM 1781 C C . ASN A 1 229 ? 3.010 22.517 -12.480 1.00 95.25 229 ASN A C 1
ATOM 1783 O O . ASN A 1 229 ? 1.927 22.832 -11.983 1.00 95.25 229 ASN A O 1
ATOM 1787 N N . ILE A 1 230 ? 3.696 21.441 -12.098 1.00 90.00 230 ILE A N 1
ATOM 1788 C CA . ILE A 1 230 ? 3.329 20.530 -11.010 1.00 90.00 230 ILE A CA 1
ATOM 1789 C C . ILE A 1 230 ? 4.288 20.790 -9.852 1.00 90.00 230 ILE A C 1
ATOM 1791 O O . ILE A 1 230 ? 5.474 21.031 -10.080 1.00 90.00 230 ILE A O 1
ATOM 1795 N N . LYS A 1 231 ? 3.739 20.832 -8.637 1.00 79.94 231 LYS A N 1
ATOM 1796 C CA . LYS A 1 231 ? 4.485 21.116 -7.409 1.00 79.94 231 LYS A CA 1
ATOM 1797 C C . LYS A 1 231 ? 5.153 19.871 -6.855 1.00 79.94 231 LYS A C 1
ATOM 1799 O O . LYS A 1 231 ? 4.566 18.784 -7.039 1.00 79.94 231 LYS A O 1
#

pLDDT: mean 82.75, std 17.02, range [38.97, 98.19]